Protein AF-A0A849F1X7-F1 (afdb_monomer_lite)

Foldseek 3Di:
DDDDDDDDDDPVVVVVVVVVVVVVVVPPDDPPPPCVVVPPCVDPVNLVVVLVVCLVVLVLVVSLVSLVVVCVVVPQPLVSLLSNLQSLQSQLQHNPVCLVVLVVVCVVVVQPDLQLSLLCRRHPVQSKDFLVSLVSSLVSLVVSLVSLVVNPDDDLVSLLVNLVSLSNNLLSLLVQLLCQQLVHRMFRRGLVRLCVSADQPRFRDSVPGDVVSPDVVVSQVSNLVSLVSNQSNLVSVCVVDDPPPCVNVVSVVVCCQQVVVPPSTGDPVSNRSSSSVSD

pLDDT: mean 86.09, std 16.56, range [36.12, 98.56]

Secondary structure (DSSP, 8-state):
----------HHHHHHHHHHHHHHGGGSS-SS-TTTTSS-TTSHHHHHHHHHHHHHTT-HHHHHHHHHHHHHHSTT-HHHHHHHHHHHHHHHT--TTTHHHHHHHHHTTT---HHHHHHHHHSSTT-EEEHHHHHHHHHHHHHHHHHHHTSSS--HHHHHHHHHHHHHHHHHHHHHHHHHHTT-SEEE-SHHHHHTTS-TTPPP-GGGS-TTT--HHHHHHHHHHHHHHHHHHHHHHHHHS-TT-THHHHHHHHHHHH-TT-SS---HHHHHHHHHHT-

Radius of gyration: 29.24 Å; chains: 1; bounding box: 59×80×90 Å

Sequence (279 aa):
MKFWPKIQLKPSRLMFVVLSLFIMFSWVGCGSNLFEGMADENSKEARQEQVLQLFDDGNYSEALTLLQTIVTEYPGDPLFVQYLSNAFAGLAGLDTFNLLEVIDAVDDAGEEGSIDMVGLVLGDALGRLTLAQVNAKLDFIDSAVSEMDSITVLNDDQTIQMGLLSVTHMSLTLAKLIMAERAVDTITLTDAGIGALYAPGENVDLDGIDPADVDLDAALVSISADIVNMSGAVVALKDNGSDQNDISDQFQEFQDAIDQNGNGAVTQSELEQYIESLN

Structure (mmCIF, N/CA/C/O backbone):
data_AF-A0A849F1X7-F1
#
_entry.id   AF-A0A849F1X7-F1
#
loop_
_atom_site.group_PDB
_atom_site.id
_atom_site.type_symbol
_atom_site.label_atom_id
_atom_site.label_alt_id
_atom_site.label_comp_id
_atom_site.label_asym_id
_atom_site.label_entity_id
_atom_site.label_seq_id
_atom_site.pdbx_PDB_ins_code
_atom_site.Cartn_x
_atom_site.Cartn_y
_atom_site.Cartn_z
_atom_site.occupancy
_atom_site.B_iso_or_equiv
_atom_site.auth_seq_id
_atom_site.auth_comp_id
_atom_site.auth_asym_id
_atom_site.auth_atom_id
_atom_site.pdbx_PDB_model_num
ATOM 1 N N . MET A 1 1 ? -40.933 -60.123 59.956 1.00 39.84 1 MET A N 1
ATOM 2 C CA . MET A 1 1 ? -40.235 -59.226 60.904 1.00 39.84 1 MET A CA 1
ATOM 3 C C . MET A 1 1 ? -38.850 -58.915 60.349 1.00 39.84 1 MET A C 1
ATOM 5 O O . MET A 1 1 ? -38.005 -59.797 60.357 1.00 39.84 1 MET A O 1
ATOM 9 N N . LYS A 1 2 ? -38.632 -57.718 59.787 1.00 40.97 2 LYS A N 1
ATOM 10 C CA . LYS A 1 2 ? -37.312 -57.262 59.315 1.00 40.97 2 LYS A CA 1
ATOM 11 C C . LYS A 1 2 ? -36.735 -56.304 60.359 1.00 40.97 2 LYS A C 1
ATOM 13 O O . LYS A 1 2 ? -37.288 -55.230 60.570 1.00 40.97 2 LYS A O 1
ATOM 18 N N . PHE A 1 3 ? -35.663 -56.728 61.024 1.00 45.19 3 PHE A N 1
ATOM 19 C CA . PHE A 1 3 ? -34.867 -55.898 61.926 1.00 45.19 3 PHE A CA 1
ATOM 20 C C . PHE A 1 3 ? -34.138 -54.827 61.108 1.00 45.19 3 PHE A C 1
ATOM 22 O O . PHE A 1 3 ? -33.297 -55.156 60.277 1.00 45.19 3 PHE A O 1
ATOM 29 N N . TRP A 1 4 ? -34.458 -53.555 61.337 1.00 36.12 4 TRP A N 1
ATOM 30 C CA . TRP A 1 4 ? -33.600 -52.449 60.917 1.00 36.12 4 TRP A CA 1
ATOM 31 C C . TRP A 1 4 ? -32.606 -52.156 62.047 1.00 36.12 4 TRP A C 1
ATOM 33 O O . TRP A 1 4 ? -33.040 -51.931 63.182 1.00 36.12 4 TRP A O 1
ATOM 43 N N . PRO A 1 5 ? -31.290 -52.162 61.788 1.00 50.91 5 PRO A N 1
ATOM 44 C CA . PRO A 1 5 ? -30.318 -51.787 62.799 1.00 50.91 5 PRO A CA 1
ATOM 45 C C . PRO A 1 5 ? -30.402 -50.275 63.044 1.00 50.91 5 PRO A C 1
ATOM 47 O O . PRO A 1 5 ? -30.295 -49.471 62.119 1.00 50.91 5 PRO A O 1
ATOM 50 N N . LYS A 1 6 ? -30.594 -49.877 64.307 1.00 51.53 6 LYS A N 1
ATOM 51 C CA . LYS A 1 6 ? -30.473 -48.477 64.733 1.00 51.53 6 LYS A CA 1
ATOM 52 C C . LYS A 1 6 ? -28.997 -48.085 64.697 1.00 51.53 6 LYS A C 1
ATOM 54 O O . LYS A 1 6 ? -28.252 -48.384 65.627 1.00 51.53 6 LYS A O 1
ATOM 59 N N . ILE A 1 7 ? -28.579 -47.422 63.626 1.00 56.28 7 ILE A N 1
ATOM 60 C CA . ILE A 1 7 ? -27.248 -46.821 63.533 1.00 56.28 7 ILE A CA 1
ATOM 61 C C . ILE A 1 7 ? -27.260 -45.542 64.380 1.00 56.28 7 ILE A C 1
ATOM 63 O O . ILE A 1 7 ? -27.902 -44.558 64.021 1.00 56.28 7 ILE A O 1
ATOM 67 N N . GLN A 1 8 ? -26.574 -45.553 65.525 1.00 62.03 8 GLN A N 1
ATOM 68 C CA . GLN A 1 8 ? -26.335 -44.347 66.321 1.00 62.03 8 GLN A CA 1
ATOM 69 C C . GLN A 1 8 ? -25.046 -43.667 65.851 1.00 62.03 8 GLN A C 1
ATOM 71 O O . GLN A 1 8 ? -23.940 -44.063 66.222 1.00 62.03 8 GLN A O 1
ATOM 76 N N . LEU A 1 9 ? -25.185 -42.644 65.008 1.00 51.72 9 LEU A N 1
ATOM 77 C CA . LEU A 1 9 ? -24.074 -41.783 64.602 1.00 51.72 9 LEU A CA 1
ATOM 78 C C . LEU A 1 9 ? -23.807 -40.729 65.685 1.00 51.72 9 LEU A C 1
ATOM 80 O O . LEU A 1 9 ? -24.726 -40.080 66.179 1.00 51.72 9 LEU A O 1
ATOM 84 N N . LYS A 1 10 ? -22.533 -40.548 66.051 1.00 61.03 10 LYS A N 1
ATOM 85 C CA . LYS A 1 10 ? -22.098 -39.486 66.974 1.00 61.03 10 LYS A CA 1
ATOM 86 C C . LYS A 1 10 ? -22.424 -38.100 66.375 1.00 61.03 10 LYS A C 1
ATOM 88 O O . LYS A 1 10 ? -22.238 -37.933 65.168 1.00 61.03 10 LYS A O 1
ATOM 93 N N . PRO A 1 11 ? -22.829 -37.097 67.179 1.00 61.62 11 PRO A N 1
ATOM 94 C CA . PRO A 1 11 ? -23.298 -35.794 66.684 1.00 61.62 11 PRO A CA 1
ATOM 95 C C . PRO A 1 11 ? -22.294 -35.058 65.778 1.00 61.62 11 PRO A C 1
ATOM 97 O O . PRO A 1 11 ? -22.696 -34.430 64.805 1.00 61.62 11 PRO A O 1
ATOM 100 N N . SER A 1 12 ? -20.986 -35.226 65.998 1.00 52.41 12 SER A N 1
ATOM 101 C CA . SER A 1 12 ? -19.944 -34.658 65.126 1.00 52.41 12 SER A CA 1
ATOM 102 C C . SER A 1 12 ? -19.837 -35.325 63.748 1.00 52.41 12 SER A C 1
ATOM 104 O O . SER A 1 12 ? -19.391 -34.699 62.793 1.00 52.41 12 SER A O 1
ATOM 106 N N . ARG A 1 13 ? -20.269 -36.585 63.612 1.00 49.44 13 ARG A N 1
ATOM 107 C CA . ARG A 1 13 ? -20.300 -37.317 62.334 1.00 49.44 13 ARG A CA 1
ATOM 108 C C . ARG A 1 13 ? -21.616 -37.114 61.582 1.00 49.44 13 ARG A C 1
ATOM 110 O O . ARG A 1 13 ? -21.615 -37.162 60.360 1.00 49.44 13 ARG A O 1
ATOM 117 N N . LEU A 1 14 ? -22.710 -36.827 62.292 1.00 55.00 14 LEU A N 1
ATOM 118 C CA . LEU A 1 14 ? -23.992 -36.460 61.682 1.00 55.00 14 LEU A CA 1
ATOM 119 C C . LEU A 1 14 ? -23.889 -35.120 60.933 1.00 55.00 14 LEU A C 1
ATOM 121 O O . LEU A 1 14 ? -24.387 -35.004 59.820 1.00 55.00 14 LEU A O 1
ATOM 125 N N . MET A 1 15 ? -23.170 -34.146 61.502 1.00 54.47 15 MET A N 1
ATOM 126 C CA . MET A 1 15 ? -22.951 -32.839 60.872 1.00 54.47 15 MET A CA 1
ATOM 127 C C . MET A 1 15 ? -22.122 -32.944 59.581 1.00 54.47 15 MET A C 1
ATOM 129 O O . MET A 1 15 ? -22.468 -32.318 58.586 1.00 54.47 15 MET A O 1
ATOM 133 N N . PHE A 1 16 ? -21.094 -33.801 59.554 1.00 58.06 16 PHE A N 1
ATOM 134 C CA . PHE A 1 16 ? -20.308 -34.059 58.340 1.00 58.06 16 PHE A CA 1
ATOM 135 C C . PHE A 1 16 ? -21.108 -34.785 57.253 1.00 58.06 16 PHE A C 1
ATOM 137 O O . PHE A 1 16 ? -20.944 -34.467 56.079 1.00 58.06 16 PHE A O 1
ATOM 144 N N . VAL A 1 17 ? -21.992 -35.721 57.618 1.00 61.88 17 VAL A N 1
ATOM 145 C CA . VAL A 1 17 ? -22.845 -36.444 56.655 1.00 61.88 17 VAL A CA 1
ATOM 146 C C . VAL A 1 17 ? -23.945 -35.542 56.085 1.00 61.88 17 VAL A C 1
ATOM 148 O O . VAL A 1 17 ? -24.216 -35.608 54.893 1.00 61.88 17 VAL A O 1
ATOM 151 N N . VAL A 1 18 ? -24.535 -34.649 56.887 1.00 63.66 18 VAL A N 1
ATOM 152 C CA . VAL A 1 18 ? -25.529 -33.673 56.401 1.00 63.66 18 VAL A CA 1
ATOM 153 C C . VAL A 1 18 ? -24.879 -32.608 55.510 1.00 63.66 18 VAL A C 1
ATOM 155 O O . VAL A 1 18 ? -25.448 -32.262 54.479 1.00 63.66 18 VAL A O 1
ATOM 158 N N . LEU A 1 19 ? -23.667 -32.144 55.843 1.00 57.91 19 LEU A N 1
ATOM 159 C CA . LEU A 1 19 ? -22.927 -31.178 55.022 1.00 57.91 19 LEU A CA 1
ATOM 160 C C . LEU A 1 19 ? -22.457 -31.787 53.688 1.00 57.91 19 LEU A C 1
ATOM 162 O O . LEU A 1 19 ? -22.557 -31.143 52.649 1.00 57.91 19 LEU A O 1
ATOM 166 N N . SER A 1 20 ? -22.007 -33.046 53.689 1.00 57.62 20 SER A N 1
ATOM 167 C CA . SER A 1 20 ? -21.615 -33.750 52.457 1.00 57.62 20 SER A CA 1
ATOM 168 C C . SER A 1 20 ? -22.810 -34.146 51.579 1.00 57.62 20 SER A C 1
ATOM 170 O O . SER A 1 20 ? -22.686 -34.109 50.357 1.00 57.62 20 SER A O 1
ATOM 172 N N . LEU A 1 21 ? -23.988 -34.416 52.161 1.00 55.44 21 LEU A N 1
ATOM 173 C CA . LEU A 1 21 ? -25.230 -34.576 51.390 1.00 55.44 21 LEU A CA 1
ATOM 174 C C . LEU A 1 21 ? -25.704 -33.264 50.744 1.00 55.44 21 LEU A C 1
ATOM 176 O O . LEU A 1 21 ? -26.250 -33.304 49.645 1.00 55.44 21 LEU A O 1
ATOM 180 N N . PHE A 1 22 ? -25.479 -32.115 51.390 1.00 56.84 22 PHE A N 1
ATOM 181 C CA . PHE A 1 22 ? -25.828 -30.803 50.829 1.00 56.84 22 PHE A CA 1
ATOM 182 C C . PHE A 1 22 ? -24.912 -30.406 49.663 1.00 56.84 22 PHE A C 1
ATOM 184 O O . PHE A 1 22 ? -25.387 -29.831 48.692 1.00 56.84 22 PHE A O 1
ATOM 191 N N . ILE A 1 23 ? -23.625 -30.768 49.717 1.00 58.84 23 ILE A N 1
ATOM 192 C CA . ILE A 1 23 ? -22.667 -30.505 48.628 1.00 58.84 23 ILE A CA 1
ATOM 193 C C . ILE A 1 23 ? -22.906 -31.446 47.431 1.00 58.84 23 ILE A C 1
ATOM 195 O O . ILE A 1 23 ? -22.754 -31.024 46.288 1.00 58.84 23 ILE A O 1
ATOM 199 N N . MET A 1 24 ? -23.352 -32.690 47.658 1.00 55.00 24 MET A N 1
ATOM 200 C CA . MET A 1 24 ? -23.703 -33.613 46.565 1.00 55.00 24 MET A CA 1
ATOM 201 C C . MET A 1 24 ? -25.019 -33.268 45.849 1.00 55.00 24 MET A C 1
ATOM 203 O O . MET A 1 24 ? -25.185 -33.645 44.692 1.00 55.00 24 MET A O 1
ATOM 207 N N . PHE A 1 25 ? -25.942 -32.540 46.488 1.00 51.69 25 PHE A N 1
ATOM 208 C CA . PHE A 1 25 ? -27.183 -32.091 45.839 1.00 51.69 25 PHE A CA 1
ATOM 209 C C . PHE A 1 25 ? -26.995 -30.870 44.923 1.00 51.69 25 PHE A C 1
ATOM 211 O O . PHE A 1 25 ? -27.887 -30.561 44.139 1.00 51.69 25 PHE A O 1
ATOM 218 N N . SER A 1 26 ? -25.827 -30.221 44.960 1.00 51.72 26 SER A N 1
ATOM 219 C CA . SER A 1 26 ? -25.492 -29.095 44.077 1.00 51.72 26 SER A CA 1
ATOM 220 C C . SER A 1 26 ? -25.037 -29.519 42.674 1.00 51.72 26 SER A C 1
ATOM 222 O O . SER A 1 26 ? -24.774 -28.656 41.847 1.00 51.72 26 SER A O 1
ATOM 224 N N . TRP A 1 27 ? -24.890 -30.822 42.400 1.00 51.41 27 TRP A N 1
ATOM 225 C CA . TRP A 1 27 ? -24.335 -31.335 41.133 1.00 51.41 27 TRP A CA 1
ATOM 226 C C . TRP A 1 27 ? -25.373 -32.011 40.223 1.00 51.41 27 TRP A C 1
ATOM 228 O O . TRP A 1 27 ? -25.028 -32.493 39.149 1.00 51.41 27 TRP A O 1
ATOM 238 N N . VAL A 1 28 ? -26.652 -32.040 40.616 1.00 59.09 28 VAL A N 1
ATOM 239 C CA . VAL A 1 28 ? -27.746 -32.603 39.797 1.00 59.09 28 VAL A CA 1
ATOM 240 C C . VAL A 1 28 ? -28.871 -31.576 39.626 1.00 59.09 28 VAL A C 1
ATOM 242 O O . VAL A 1 28 ? -30.048 -31.859 39.839 1.00 59.09 28 VAL A O 1
ATOM 245 N N . GLY A 1 29 ? -28.491 -30.350 39.260 1.00 45.72 29 GLY A N 1
ATOM 246 C CA . GLY A 1 29 ? -29.396 -29.281 38.841 1.00 45.72 29 GLY A CA 1
ATOM 247 C C . GLY A 1 29 ? -28.916 -28.681 37.521 1.00 45.72 29 GLY A C 1
ATOM 248 O O . GLY A 1 29 ? -27.815 -28.156 37.471 1.00 45.72 29 GLY A O 1
ATOM 249 N N . CYS A 1 30 ? -29.736 -28.826 36.475 1.00 50.88 30 CYS A N 1
ATOM 250 C CA . CYS A 1 30 ? -29.722 -28.143 35.174 1.00 50.88 30 CYS A CA 1
ATOM 251 C C . CYS A 1 30 ? -28.395 -27.529 34.690 1.00 50.88 30 CYS A C 1
ATOM 253 O O . CYS A 1 30 ? -28.058 -26.400 35.037 1.00 50.88 30 CYS A O 1
ATOM 255 N N . GLY A 1 31 ? -27.737 -28.218 33.753 1.00 44.41 31 GLY A N 1
ATOM 256 C CA . GLY A 1 31 ? -26.719 -27.660 32.855 1.00 44.41 31 GLY A CA 1
ATOM 257 C C . GLY A 1 31 ? -27.309 -26.707 31.809 1.00 44.41 31 GLY A C 1
ATOM 258 O O . GLY A 1 31 ? -27.161 -26.921 30.614 1.00 44.41 31 GLY A O 1
ATOM 259 N N . SER A 1 32 ? -28.015 -25.683 32.272 1.00 49.53 32 SER A N 1
ATOM 260 C CA . SER A 1 32 ? -28.325 -24.474 31.519 1.00 49.53 32 SER A CA 1
ATOM 261 C C . SER A 1 32 ? -27.828 -23.346 32.402 1.00 49.53 32 SER A C 1
ATOM 263 O O . SER A 1 32 ? -28.407 -23.089 33.463 1.00 49.53 32 SER A O 1
ATOM 265 N N . ASN A 1 33 ? -26.692 -22.773 32.026 1.00 48.06 33 ASN A N 1
ATOM 266 C CA . ASN A 1 33 ? -26.013 -21.742 32.786 1.00 48.06 33 ASN A CA 1
ATOM 267 C C . ASN A 1 33 ? -26.989 -20.581 33.014 1.00 48.06 33 ASN A C 1
ATOM 269 O O . ASN A 1 33 ? -27.319 -19.832 32.102 1.00 48.06 33 ASN A O 1
ATOM 273 N N . LEU A 1 34 ? -27.454 -20.408 34.252 1.00 52.09 34 LEU A N 1
ATOM 274 C CA . LEU A 1 34 ? -28.382 -19.331 34.629 1.00 52.09 34 LEU A CA 1
ATOM 275 C C . LEU A 1 34 ? -27.745 -17.927 34.501 1.00 52.09 34 LEU A C 1
ATOM 277 O O . LEU A 1 34 ? -28.413 -16.925 34.727 1.00 52.09 34 LEU A O 1
ATOM 281 N N . PHE A 1 35 ? -26.464 -17.868 34.124 1.00 51.03 35 PHE A N 1
ATOM 282 C CA . PHE A 1 35 ? -25.699 -16.660 33.818 1.00 51.03 35 PHE A CA 1
ATOM 283 C C . PHE A 1 35 ? -25.430 -16.444 32.318 1.00 51.03 35 PHE A C 1
ATOM 285 O O . PHE A 1 35 ? -24.993 -15.362 31.950 1.00 51.03 35 PHE A O 1
ATOM 292 N N . GLU A 1 36 ? -25.728 -17.408 31.445 1.00 50.50 36 GLU A N 1
ATOM 293 C CA . GLU A 1 36 ? -25.509 -17.282 29.989 1.00 50.50 36 GLU A CA 1
ATOM 294 C C . GLU A 1 36 ? -26.558 -16.365 29.334 1.00 50.50 36 GLU A C 1
ATOM 296 O O . GLU A 1 36 ? -26.292 -15.748 28.318 1.00 50.50 36 GLU A O 1
ATOM 301 N N . GLY A 1 37 ? -27.708 -16.147 29.986 1.00 48.00 37 GLY A N 1
ATOM 302 C CA . GLY A 1 37 ? -28.708 -15.151 29.572 1.00 48.00 37 GLY A CA 1
ATOM 303 C C . GLY A 1 37 ? -28.489 -13.723 30.098 1.00 48.00 37 GLY A C 1
ATOM 304 O O . GLY A 1 37 ? -29.379 -12.892 29.932 1.00 48.00 37 GLY A O 1
ATOM 305 N N . MET A 1 38 ? -27.374 -13.440 30.789 1.00 52.56 38 MET A N 1
ATOM 306 C CA . MET A 1 38 ? -27.012 -12.083 31.248 1.00 52.56 38 MET A CA 1
ATOM 307 C C . MET A 1 38 ? -25.684 -11.574 30.669 1.00 52.56 38 MET A C 1
ATOM 309 O O . MET A 1 38 ? -25.289 -10.453 30.990 1.00 52.56 38 MET A O 1
ATOM 313 N N . ALA A 1 39 ? -25.005 -12.355 29.825 1.00 57.22 39 ALA A N 1
ATOM 314 C CA . ALA A 1 39 ? -23.972 -11.807 28.958 1.00 57.22 39 ALA A CA 1
ATOM 315 C C . ALA A 1 39 ? -24.695 -11.006 27.869 1.00 57.22 39 ALA A C 1
ATOM 317 O O . ALA A 1 39 ? -25.361 -11.574 27.008 1.00 57.22 39 ALA A O 1
ATOM 318 N N . ASP A 1 40 ? -24.671 -9.680 27.978 1.00 67.50 40 ASP A N 1
ATOM 319 C CA . ASP A 1 40 ? -25.215 -8.802 26.949 1.00 67.50 40 ASP A CA 1
ATOM 320 C C . ASP A 1 40 ? -24.294 -8.857 25.724 1.00 67.50 40 ASP A C 1
ATOM 322 O O . ASP A 1 40 ? -23.357 -8.068 25.589 1.00 67.50 40 ASP A O 1
ATOM 326 N N . GLU A 1 41 ? -24.551 -9.832 24.850 1.00 69.81 41 GLU A N 1
ATOM 327 C CA . GLU A 1 41 ? -23.854 -10.027 23.571 1.00 69.81 41 GLU A CA 1
ATOM 328 C C . GLU A 1 41 ? -23.981 -8.800 22.646 1.00 69.81 41 GLU A C 1
ATOM 330 O O . GLU A 1 41 ? -23.243 -8.679 21.674 1.00 69.81 41 GLU A O 1
ATOM 335 N N . ASN A 1 42 ? -24.889 -7.858 22.945 1.00 79.06 42 ASN A N 1
ATOM 336 C CA . ASN A 1 42 ? -25.056 -6.611 22.198 1.00 79.06 42 ASN A CA 1
ATOM 337 C C . ASN A 1 42 ? -24.371 -5.403 22.844 1.00 79.06 42 ASN A C 1
ATOM 339 O O . ASN A 1 42 ? -24.509 -4.291 22.331 1.00 79.06 42 ASN A O 1
ATOM 343 N N . SER A 1 43 ? -23.649 -5.587 23.950 1.00 88.81 43 SER A N 1
ATOM 344 C CA . SER A 1 43 ? -22.840 -4.504 24.505 1.00 88.81 43 SER A CA 1
ATOM 345 C C . SER A 1 43 ? -21.749 -4.083 23.518 1.00 88.81 43 SER A C 1
ATOM 347 O O . SER A 1 43 ? -21.274 -4.878 22.700 1.00 88.81 43 SER A O 1
ATOM 349 N N . LYS A 1 44 ? -21.337 -2.814 23.606 1.00 91.56 44 LYS A N 1
ATOM 350 C CA . LYS A 1 44 ? -20.253 -2.258 22.789 1.00 91.56 44 LYS A CA 1
ATOM 351 C C . LYS A 1 44 ? -18.985 -3.106 22.926 1.00 91.56 44 LYS A C 1
ATOM 353 O O . LYS A 1 44 ? -18.335 -3.409 21.933 1.00 91.56 44 LYS A O 1
ATOM 358 N N . GLU A 1 45 ? -18.673 -3.510 24.152 1.00 92.00 45 GLU A N 1
ATOM 359 C CA . GLU A 1 45 ? -17.499 -4.302 24.502 1.00 92.00 45 GLU A CA 1
ATOM 360 C C . GLU A 1 45 ? -17.581 -5.729 23.942 1.00 92.00 45 GLU A C 1
ATOM 362 O O . GLU A 1 45 ? -16.596 -6.221 23.403 1.00 92.00 45 GLU A O 1
ATOM 367 N N . ALA A 1 46 ? -18.751 -6.380 24.003 1.00 92.25 46 ALA A N 1
ATOM 368 C CA . ALA A 1 46 ? -18.931 -7.713 23.421 1.00 92.25 46 ALA A CA 1
ATOM 369 C C . ALA A 1 46 ? -18.768 -7.698 21.895 1.00 92.25 46 ALA A C 1
ATOM 371 O O . ALA A 1 46 ? -18.133 -8.584 21.328 1.00 92.25 46 ALA A O 1
ATOM 372 N N . ARG A 1 47 ? -19.296 -6.667 21.227 1.00 94.31 47 ARG A N 1
ATOM 373 C CA . ARG A 1 47 ? -19.133 -6.503 19.777 1.00 94.31 47 ARG A CA 1
ATOM 374 C C . ARG A 1 47 ? -17.706 -6.145 19.383 1.00 94.31 47 ARG A C 1
ATOM 376 O O . ARG A 1 47 ? -17.237 -6.614 18.354 1.00 94.31 47 ARG A O 1
ATOM 383 N N . GLN A 1 48 ? -17.013 -5.348 20.195 1.00 95.31 48 GLN A N 1
ATOM 384 C CA . GLN A 1 48 ? -15.587 -5.091 20.011 1.00 95.31 48 GLN A CA 1
ATOM 385 C C . GLN A 1 48 ? -14.783 -6.393 20.084 1.00 95.31 48 GLN A C 1
ATOM 387 O O . GLN A 1 48 ? -14.006 -6.667 19.177 1.00 95.31 48 GLN A O 1
ATOM 392 N N . GLU A 1 49 ? -15.003 -7.209 21.115 1.00 95.25 49 GLU A N 1
ATOM 393 C CA . GLU A 1 49 ? -14.344 -8.513 21.252 1.00 95.25 49 GLU A CA 1
ATOM 394 C C . GLU A 1 49 ? -14.646 -9.422 20.053 1.00 95.25 49 GLU A C 1
ATOM 396 O O . GLU A 1 49 ? -13.748 -10.055 19.509 1.00 95.25 49 GLU A O 1
ATOM 401 N N . GLN A 1 50 ? -15.897 -9.436 19.584 1.00 96.25 50 GLN A N 1
ATOM 402 C CA . GLN A 1 50 ? -16.284 -10.207 18.405 1.00 96.25 50 GLN A CA 1
ATOM 403 C C . GLN A 1 50 ? -15.551 -9.744 17.138 1.00 96.25 50 GLN A C 1
ATOM 405 O O . GLN A 1 50 ? -15.139 -10.580 16.339 1.00 96.25 50 GLN A O 1
ATOM 410 N N . VAL A 1 51 ? -15.375 -8.434 16.937 1.00 96.12 51 VAL A N 1
ATOM 411 C CA . VAL A 1 51 ? -14.584 -7.904 15.814 1.00 96.12 51 VAL A CA 1
ATOM 412 C C . VAL A 1 51 ? -13.132 -8.367 15.905 1.00 96.12 51 VAL A C 1
ATOM 414 O O . VAL A 1 51 ? -12.587 -8.818 14.903 1.00 96.12 51 VAL A O 1
ATOM 417 N N . LEU A 1 52 ? -12.523 -8.291 17.090 1.00 94.50 52 LEU A N 1
ATOM 418 C CA . LEU A 1 52 ? -11.139 -8.724 17.294 1.00 94.50 52 LEU A CA 1
ATOM 419 C C . LEU A 1 52 ? -10.978 -10.224 17.036 1.00 94.50 52 LEU A C 1
ATOM 421 O O . LEU A 1 52 ? -10.070 -10.615 16.315 1.00 94.50 52 LEU A O 1
ATOM 425 N N . GLN A 1 53 ? -11.918 -11.046 17.509 1.00 95.44 53 GLN A N 1
ATOM 426 C CA . GLN A 1 53 ? -11.932 -12.474 17.199 1.00 95.44 53 GLN A CA 1
ATOM 427 C C . GLN A 1 53 ? -12.013 -12.728 15.685 1.00 95.44 53 GLN A C 1
ATOM 429 O O . GLN A 1 53 ? -11.332 -13.607 15.166 1.00 95.44 53 GLN A O 1
ATOM 434 N N . LEU A 1 54 ? -12.830 -11.958 14.959 1.00 96.31 54 LEU A N 1
ATOM 435 C CA . LEU A 1 54 ? -12.925 -12.082 13.504 1.00 96.31 54 LEU A CA 1
ATOM 436 C C . LEU A 1 54 ? -11.627 -11.667 12.799 1.00 96.31 54 LEU A C 1
ATOM 438 O O . LEU A 1 54 ? -11.313 -12.255 11.767 1.00 96.31 54 LEU A O 1
ATOM 442 N N . PHE A 1 55 ? -10.879 -10.695 13.327 1.00 94.69 55 PHE A N 1
ATOM 443 C CA . PHE A 1 55 ? -9.547 -10.359 12.814 1.00 94.69 55 PHE A CA 1
ATOM 444 C C . PHE A 1 55 ? -8.531 -11.464 13.087 1.00 94.69 55 PHE A C 1
ATOM 446 O O . PHE A 1 55 ? -7.856 -11.876 12.149 1.00 94.69 55 PHE A O 1
ATOM 453 N N . ASP A 1 56 ? -8.497 -12.008 14.304 1.00 92.56 56 ASP A N 1
ATOM 454 C CA . ASP A 1 56 ? -7.621 -13.132 14.660 1.00 92.56 56 ASP A CA 1
ATOM 455 C C . ASP A 1 56 ? -7.894 -14.373 13.786 1.00 92.56 56 ASP A C 1
ATOM 457 O O . ASP A 1 56 ? -6.977 -15.100 13.405 1.00 92.56 56 ASP A O 1
ATOM 461 N N . ASP A 1 57 ? -9.162 -14.603 13.428 1.00 94.50 57 ASP A N 1
ATOM 462 C CA . ASP A 1 57 ? -9.586 -15.692 12.541 1.00 94.50 57 ASP A CA 1
ATOM 463 C C . ASP A 1 57 ? -9.380 -15.371 11.037 1.00 94.50 57 ASP A C 1
ATOM 465 O O . ASP A 1 57 ? -9.688 -16.205 10.177 1.00 94.50 57 ASP A O 1
ATOM 469 N N . GLY A 1 58 ? -8.897 -14.169 10.686 1.00 93.81 58 GLY A N 1
ATOM 470 C CA . GLY A 1 58 ? -8.727 -13.697 9.303 1.00 93.81 58 GLY A CA 1
ATOM 471 C C . GLY A 1 58 ? -10.043 -13.498 8.536 1.00 93.81 58 GLY A C 1
ATOM 472 O O . GLY A 1 58 ? -10.066 -13.444 7.303 1.00 93.81 58 GLY A O 1
ATOM 473 N N . ASN A 1 59 ? -11.175 -13.415 9.238 1.00 97.19 59 ASN A N 1
ATOM 474 C CA . ASN A 1 59 ? -12.514 -13.316 8.664 1.00 97.19 59 ASN A CA 1
ATOM 475 C C . ASN A 1 59 ? -12.951 -11.854 8.461 1.00 97.19 59 ASN A C 1
ATOM 477 O O . ASN A 1 59 ? -13.962 -11.382 8.994 1.00 97.19 59 ASN A O 1
ATOM 481 N N . TYR A 1 60 ? -12.189 -11.129 7.641 1.00 97.50 60 TYR A N 1
ATOM 482 C CA . TYR A 1 60 ? -12.391 -9.695 7.407 1.00 97.50 60 TYR A CA 1
ATOM 483 C C . TYR A 1 60 ? -13.746 -9.354 6.772 1.00 97.50 60 TYR A C 1
ATOM 485 O O . TYR A 1 60 ? -14.288 -8.280 7.017 1.00 97.50 60 TYR A O 1
ATOM 493 N N . SER A 1 61 ? -14.343 -10.266 5.995 1.00 98.06 61 SER A N 1
ATOM 494 C CA . SER A 1 61 ? -15.663 -10.035 5.389 1.00 98.06 61 SER A CA 1
ATOM 495 C C . SER A 1 61 ? -16.783 -9.992 6.433 1.00 98.06 61 SER A C 1
ATOM 497 O O . SER A 1 61 ? -17.699 -9.168 6.327 1.00 98.06 61 SER A O 1
ATOM 499 N N . GLU A 1 62 ? -16.745 -10.882 7.425 1.00 98.00 62 GLU A N 1
ATOM 500 C CA . GLU A 1 62 ? -17.703 -10.851 8.532 1.00 98.00 62 GLU A CA 1
ATOM 501 C C . GLU A 1 62 ? -17.411 -9.674 9.466 1.00 98.00 62 GLU A C 1
ATOM 503 O O . GLU A 1 62 ? -18.352 -8.985 9.874 1.00 98.00 62 GLU A O 1
ATOM 508 N N . ALA A 1 63 ? -16.129 -9.374 9.716 1.00 97.88 63 ALA A N 1
ATOM 509 C CA . ALA A 1 63 ? -15.724 -8.206 10.496 1.00 97.88 63 ALA A CA 1
ATOM 510 C C . ALA A 1 63 ? -16.260 -6.909 9.874 1.00 97.88 63 ALA A C 1
ATOM 512 O O . ALA A 1 63 ? -16.889 -6.114 10.570 1.00 97.88 63 ALA A O 1
ATOM 513 N N . LEU A 1 64 ? -16.107 -6.734 8.556 1.00 97.94 64 LEU A N 1
ATOM 514 C CA . LEU A 1 64 ? -16.620 -5.583 7.809 1.00 97.94 64 LEU A CA 1
ATOM 515 C C . LEU A 1 64 ? -18.135 -5.419 7.993 1.00 97.94 64 LEU A C 1
ATOM 517 O O . LEU A 1 64 ? -18.617 -4.328 8.294 1.00 97.94 64 LEU A O 1
ATOM 521 N N . THR A 1 65 ? -18.889 -6.512 7.851 1.00 98.06 65 THR A N 1
ATOM 522 C CA . THR A 1 65 ? -20.356 -6.498 7.984 1.00 98.06 65 THR A CA 1
ATOM 523 C C . THR A 1 65 ? -20.785 -6.068 9.391 1.00 98.06 65 THR A C 1
ATOM 525 O O . THR A 1 65 ? -21.704 -5.257 9.560 1.00 98.06 65 THR A O 1
ATOM 528 N N . LEU A 1 66 ? -20.109 -6.593 10.416 1.00 97.44 66 LEU A N 1
ATOM 529 C CA . LEU A 1 66 ? -20.359 -6.232 11.807 1.00 97.44 66 LEU A CA 1
ATOM 530 C C . LEU A 1 66 ? -19.983 -4.765 12.078 1.00 97.44 66 LEU A C 1
ATOM 532 O O . LEU A 1 66 ? -20.781 -4.021 12.650 1.00 97.44 66 LEU A O 1
ATOM 536 N N . LEU A 1 67 ? -18.821 -4.318 11.603 1.00 97.69 67 LEU A N 1
ATOM 537 C CA . LEU A 1 67 ? -18.313 -2.960 11.803 1.00 97.69 67 LEU A CA 1
ATOM 538 C C . LEU A 1 67 ? -19.175 -1.889 11.135 1.00 97.69 67 LEU A C 1
ATOM 540 O O . LEU A 1 67 ? -19.438 -0.866 11.758 1.00 97.69 67 LEU A O 1
ATOM 544 N N . GLN A 1 68 ? -19.709 -2.131 9.936 1.00 96.56 68 GLN A N 1
ATOM 545 C CA . GLN A 1 68 ? -20.652 -1.204 9.292 1.00 96.56 68 GLN A CA 1
ATOM 546 C C . GLN A 1 68 ? -21.911 -0.970 10.144 1.00 96.56 68 GLN A C 1
ATOM 548 O O . GLN A 1 68 ? -22.446 0.143 10.205 1.00 96.56 68 GLN A O 1
ATOM 553 N N . THR A 1 69 ? -22.363 -2.008 10.855 1.00 96.19 69 THR A N 1
ATOM 554 C CA . THR A 1 69 ? -23.471 -1.888 11.811 1.00 96.19 69 THR A CA 1
ATOM 555 C C . THR A 1 69 ? -23.041 -1.073 13.033 1.00 96.19 69 THR A C 1
ATOM 557 O O . THR A 1 69 ? -23.734 -0.133 13.420 1.00 96.19 69 THR A O 1
ATOM 560 N N . ILE A 1 70 ? -21.872 -1.378 13.604 1.00 95.88 70 ILE A N 1
ATOM 561 C CA . ILE A 1 70 ? -21.335 -0.696 14.790 1.00 95.88 70 ILE A CA 1
ATOM 562 C C . ILE A 1 70 ? -21.091 0.796 14.524 1.00 95.88 70 ILE A C 1
ATOM 564 O O . ILE A 1 70 ? -21.525 1.623 15.319 1.00 95.88 70 ILE A O 1
ATOM 568 N N . VAL A 1 71 ? -20.457 1.171 13.410 1.00 95.31 71 VAL A N 1
ATOM 569 C CA . VAL A 1 71 ? -20.170 2.580 13.072 1.00 95.31 71 VAL A CA 1
ATOM 570 C C . VAL A 1 71 ? -21.461 3.381 12.870 1.00 95.31 71 VAL A C 1
ATOM 572 O O . VAL A 1 71 ? -21.520 4.561 13.209 1.00 95.31 71 VAL A O 1
ATOM 575 N N . THR A 1 72 ? -22.536 2.738 12.403 1.00 94.69 72 THR A N 1
ATOM 576 C CA . THR A 1 72 ? -23.863 3.370 12.323 1.00 94.69 72 THR A CA 1
ATOM 577 C C . THR A 1 72 ? -24.463 3.626 13.712 1.00 94.69 72 THR A C 1
ATOM 579 O O . THR A 1 72 ? -25.115 4.648 13.931 1.00 94.69 72 THR A O 1
ATOM 582 N N . GLU A 1 73 ? -24.264 2.706 14.658 1.00 94.56 73 GLU A N 1
ATOM 583 C CA . GLU A 1 73 ? -24.757 2.826 16.037 1.00 94.56 73 GLU A CA 1
ATOM 584 C C . GLU A 1 73 ? -23.917 3.790 16.894 1.00 94.56 73 GLU A C 1
ATOM 586 O O . GLU A 1 73 ? -24.459 4.476 17.765 1.00 94.56 73 GLU A O 1
ATOM 591 N N . TYR A 1 74 ? -22.613 3.877 16.621 1.00 93.81 74 TYR A N 1
ATOM 592 C CA . TYR A 1 74 ? -21.635 4.704 17.331 1.00 93.81 74 TYR A CA 1
ATOM 593 C C . TYR A 1 74 ? -20.886 5.636 16.360 1.00 93.81 74 TYR A C 1
ATOM 595 O O . TYR A 1 74 ? -19.670 5.511 16.189 1.00 93.81 74 TYR A O 1
ATOM 603 N N . PRO A 1 75 ? -21.588 6.583 15.709 1.00 92.94 75 PRO A N 1
ATOM 604 C CA . PRO A 1 75 ? -20.981 7.433 14.694 1.00 92.94 75 PRO A CA 1
ATOM 605 C C . PRO A 1 75 ? -19.883 8.317 15.291 1.00 92.94 75 PRO A C 1
ATOM 607 O O . PRO A 1 75 ? -20.092 8.994 16.301 1.00 92.94 75 PRO A O 1
ATOM 610 N N . GLY A 1 76 ? -18.725 8.337 14.628 1.00 87.75 76 GLY A N 1
ATOM 611 C CA . GLY A 1 76 ? -17.573 9.151 15.018 1.00 87.75 76 GLY A CA 1
ATOM 612 C C . GLY A 1 76 ? -16.717 8.563 16.141 1.00 87.75 76 GLY A C 1
ATOM 613 O O . GLY A 1 76 ? -15.870 9.280 16.669 1.00 87.75 76 GLY A O 1
ATOM 614 N N . ASP A 1 77 ? -16.921 7.299 16.528 1.00 95.75 77 ASP A N 1
ATOM 615 C CA . ASP A 1 77 ? -15.974 6.602 17.399 1.00 95.75 77 ASP A CA 1
ATOM 616 C C . ASP A 1 77 ? -14.709 6.223 16.601 1.00 95.75 77 ASP A C 1
ATOM 618 O O . ASP A 1 77 ? -14.779 5.335 15.744 1.00 95.75 77 ASP A O 1
ATOM 622 N N . PRO A 1 78 ? -13.554 6.866 16.859 1.00 95.88 78 PRO A N 1
ATOM 623 C CA . PRO A 1 78 ? -12.356 6.677 16.047 1.00 95.88 78 PRO A CA 1
ATOM 624 C C . PRO A 1 78 ? -11.807 5.249 16.126 1.00 95.88 78 PRO A C 1
ATOM 626 O O . PRO A 1 78 ? -11.165 4.801 15.183 1.00 95.88 78 PRO A O 1
ATOM 629 N N . LEU A 1 79 ? -12.081 4.511 17.209 1.00 95.00 79 LEU A N 1
ATOM 630 C CA . LEU A 1 79 ? -11.633 3.126 17.340 1.00 95.00 79 LEU A CA 1
ATOM 631 C C . LEU A 1 79 ? -12.367 2.208 16.355 1.00 95.00 79 LEU A C 1
ATOM 633 O O . LEU A 1 79 ? -11.753 1.373 15.700 1.00 95.00 79 LEU A O 1
ATOM 637 N N . PHE A 1 80 ? -13.685 2.369 16.223 1.00 96.56 80 PHE A N 1
ATOM 638 C CA . PHE A 1 80 ? -14.462 1.549 15.293 1.00 96.56 80 PHE A CA 1
ATOM 639 C C . PHE A 1 80 ? -14.232 1.932 13.836 1.00 96.56 80 PHE A C 1
ATOM 641 O O . PHE A 1 80 ? -14.267 1.054 12.980 1.00 96.56 80 PHE A O 1
ATOM 648 N N . VAL A 1 81 ? -13.946 3.205 13.560 1.00 96.81 81 VAL A N 1
ATOM 649 C CA . VAL A 1 81 ? -13.501 3.646 12.232 1.00 96.81 81 VAL A CA 1
ATOM 650 C C . VAL A 1 81 ? -12.141 3.031 11.886 1.00 96.81 81 VAL A C 1
ATOM 652 O O . VAL A 1 81 ? -11.974 2.483 10.801 1.00 96.81 81 VAL A O 1
ATOM 655 N N . GLN A 1 82 ? -11.198 3.012 12.833 1.00 95.75 82 GLN A N 1
ATOM 656 C CA . GLN A 1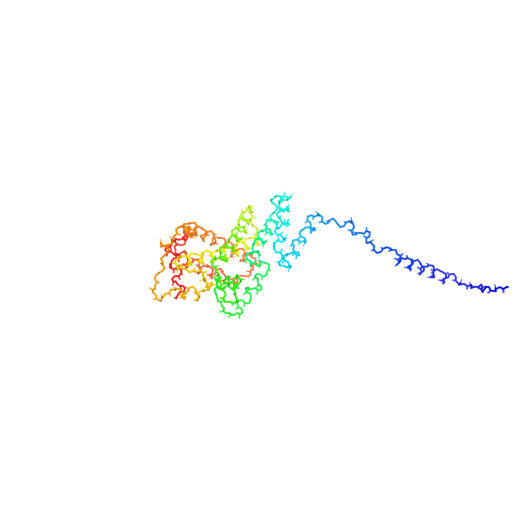 82 ? -9.905 2.350 12.651 1.00 95.75 82 GLN A CA 1
ATOM 657 C C . GLN A 1 82 ? -10.060 0.845 12.380 1.00 95.75 82 GLN A C 1
ATOM 659 O O . GLN A 1 82 ? -9.418 0.308 11.479 1.00 95.75 82 GLN A O 1
ATOM 664 N N . TYR A 1 83 ? -10.936 0.152 13.116 1.00 96.75 83 TYR A N 1
ATOM 665 C CA . TYR A 1 83 ? -11.235 -1.254 12.836 1.00 96.75 83 TYR A CA 1
ATOM 666 C C . TYR A 1 83 ? -11.912 -1.443 11.477 1.00 96.75 83 TYR A C 1
ATOM 668 O O . TYR A 1 83 ? -11.586 -2.390 10.770 1.00 96.75 83 TYR A O 1
ATOM 676 N N . LEU A 1 84 ? -12.818 -0.550 11.074 1.00 97.38 84 LEU A N 1
ATOM 677 C CA . LEU A 1 84 ? -13.436 -0.601 9.748 1.00 97.38 84 LEU A CA 1
ATOM 678 C C . LEU A 1 84 ? -12.384 -0.475 8.637 1.00 97.38 84 LEU A C 1
ATOM 680 O O . LEU A 1 84 ? -12.392 -1.276 7.703 1.00 97.38 84 LEU A O 1
ATOM 684 N N . SER A 1 85 ? -11.434 0.450 8.791 1.00 96.75 85 SER A N 1
ATOM 685 C CA . SER A 1 85 ? -10.272 0.568 7.907 1.00 96.75 85 SER A CA 1
ATOM 686 C C . SER A 1 85 ? -9.448 -0.727 7.864 1.00 96.75 85 SER A C 1
ATOM 688 O O . SER A 1 85 ? -9.170 -1.243 6.782 1.00 96.75 85 SER A O 1
ATOM 690 N N . ASN A 1 86 ? -9.145 -1.325 9.022 1.00 95.69 86 ASN A N 1
ATOM 691 C CA . ASN A 1 86 ? -8.422 -2.602 9.094 1.00 95.69 86 ASN A CA 1
ATOM 692 C C . ASN A 1 86 ? -9.171 -3.752 8.410 1.00 95.69 86 ASN A C 1
ATOM 694 O O . ASN A 1 86 ? -8.548 -4.593 7.769 1.00 95.69 86 ASN A O 1
ATOM 698 N N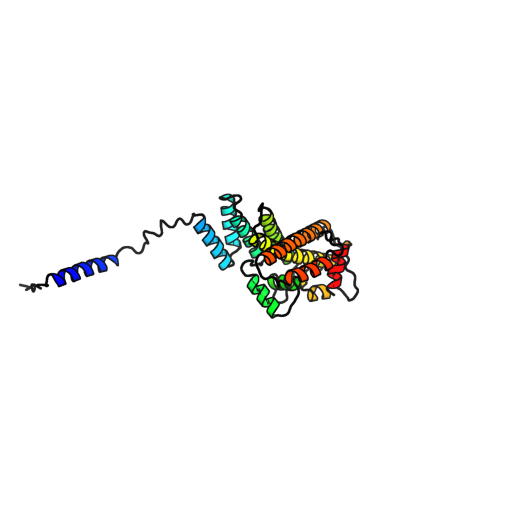 . ALA A 1 87 ? -10.503 -3.788 8.491 1.00 97.31 87 ALA A N 1
ATOM 699 C CA . ALA A 1 87 ? -11.294 -4.796 7.792 1.00 97.31 87 ALA A CA 1
ATOM 700 C C . ALA A 1 87 ? -11.172 -4.653 6.266 1.00 97.31 87 ALA A C 1
ATOM 702 O O . ALA A 1 87 ? -11.029 -5.656 5.566 1.00 97.31 87 ALA A O 1
ATOM 703 N N . PHE A 1 88 ? -11.185 -3.423 5.745 1.00 98.12 88 PHE A N 1
ATOM 704 C CA . PHE A 1 88 ? -10.928 -3.173 4.326 1.00 98.12 88 PHE A CA 1
ATOM 705 C C . PHE A 1 88 ? -9.500 -3.561 3.923 1.00 98.12 88 PHE A C 1
ATOM 707 O O . PHE A 1 88 ? -9.325 -4.283 2.943 1.00 98.12 88 PHE A O 1
ATOM 714 N N . ALA A 1 89 ? -8.492 -3.179 4.709 1.00 96.94 89 ALA A N 1
ATOM 715 C CA . ALA A 1 89 ? -7.102 -3.574 4.479 1.00 96.94 89 ALA A CA 1
ATOM 716 C C . ALA A 1 89 ? -6.930 -5.105 4.442 1.00 96.94 89 ALA A C 1
ATOM 718 O O . ALA A 1 89 ? -6.338 -5.649 3.507 1.00 96.94 89 ALA A O 1
ATOM 719 N N . GLY A 1 90 ? -7.552 -5.817 5.384 1.00 96.00 90 GLY A N 1
ATOM 720 C CA . GLY A 1 90 ? -7.542 -7.277 5.430 1.00 96.00 90 GLY A CA 1
ATOM 721 C C . GLY A 1 90 ? -8.200 -7.928 4.209 1.00 96.00 90 GLY A C 1
ATOM 722 O O . GLY A 1 90 ? -7.708 -8.938 3.706 1.00 96.00 90 GLY A O 1
ATOM 723 N N . LEU A 1 91 ? -9.253 -7.323 3.643 1.00 97.19 91 LEU A N 1
ATOM 724 C CA . LEU A 1 91 ? -9.842 -7.770 2.369 1.00 97.19 91 LEU A CA 1
ATOM 725 C C . LEU A 1 91 ? -8.903 -7.564 1.170 1.00 97.19 91 LEU A C 1
ATOM 727 O O . LEU A 1 91 ? -8.953 -8.349 0.220 1.00 97.19 91 LEU A O 1
ATOM 731 N N . ALA A 1 92 ? -8.013 -6.570 1.225 1.00 96.62 92 ALA A N 1
ATOM 732 C CA . ALA A 1 92 ? -6.921 -6.428 0.264 1.00 96.62 92 ALA A CA 1
ATOM 733 C C . ALA A 1 92 ? -5.813 -7.481 0.470 1.00 96.62 92 ALA A C 1
ATOM 735 O O . ALA A 1 92 ? -4.978 -7.667 -0.416 1.00 96.62 92 ALA A O 1
ATOM 736 N N . GLY A 1 93 ? -5.820 -8.213 1.587 1.00 93.50 93 GLY A N 1
ATOM 737 C CA . GLY A 1 93 ? -4.769 -9.148 1.992 1.00 93.50 93 GLY A CA 1
ATOM 738 C C . GLY A 1 93 ? -3.672 -8.510 2.845 1.00 93.50 93 GLY A C 1
ATOM 739 O O . GLY A 1 93 ? -2.641 -9.140 3.046 1.00 93.50 93 GLY A O 1
ATOM 740 N N . LEU A 1 94 ? -3.879 -7.280 3.326 1.00 92.06 94 LEU A N 1
ATOM 741 C CA . LEU A 1 94 ? -2.990 -6.619 4.274 1.00 92.06 94 LEU A CA 1
ATOM 742 C C . LEU A 1 94 ? -3.516 -6.839 5.694 1.00 92.06 94 LEU A C 1
ATOM 744 O O . LEU A 1 94 ? -4.462 -6.179 6.123 1.00 92.06 94 LEU A O 1
ATOM 748 N N . ASP A 1 95 ? -2.887 -7.748 6.432 1.00 86.44 95 ASP A N 1
ATOM 749 C CA . ASP A 1 95 ? -3.148 -7.889 7.861 1.00 86.44 95 ASP A CA 1
ATOM 750 C C . ASP A 1 95 ? -2.296 -6.888 8.648 1.00 86.44 95 ASP A C 1
ATOM 752 O O . ASP A 1 95 ? -1.125 -7.131 8.936 1.00 86.44 95 ASP A O 1
ATOM 756 N N . THR A 1 96 ? -2.880 -5.741 8.988 1.00 74.00 96 THR A N 1
ATOM 757 C CA . THR A 1 96 ? -2.193 -4.682 9.741 1.00 74.00 96 THR A CA 1
ATOM 758 C C . THR A 1 96 ? -1.816 -5.105 11.162 1.00 74.00 96 THR A C 1
ATOM 760 O O . THR A 1 96 ? -0.896 -4.519 11.731 1.00 74.00 96 THR A O 1
ATOM 763 N N . PHE A 1 97 ? -2.460 -6.135 11.726 1.00 70.88 97 PHE A N 1
ATOM 764 C CA . PHE A 1 97 ? -2.097 -6.679 13.037 1.00 70.88 97 PHE A CA 1
ATOM 765 C C . PHE A 1 97 ? -0.887 -7.602 12.959 1.00 70.88 97 PHE A C 1
ATOM 767 O O . PHE A 1 97 ? -0.120 -7.668 13.920 1.00 70.88 97 PHE A O 1
ATOM 774 N N . ASN A 1 98 ? -0.696 -8.264 11.814 1.00 68.75 98 ASN A N 1
ATOM 775 C CA . ASN A 1 98 ? 0.406 -9.195 11.605 1.00 68.75 98 ASN A CA 1
ATOM 776 C C . ASN A 1 98 ? 1.526 -8.674 10.697 1.00 68.75 98 ASN A C 1
ATOM 778 O O . ASN A 1 98 ? 2.452 -9.401 10.340 1.00 68.75 98 ASN A O 1
ATOM 782 N N . LEU A 1 99 ? 1.470 -7.396 10.327 1.00 65.75 99 LEU A N 1
ATOM 783 C CA . LEU A 1 99 ? 2.432 -6.802 9.409 1.00 65.75 99 LEU A CA 1
ATOM 784 C C . LEU A 1 99 ? 3.864 -6.830 9.956 1.00 65.75 99 LEU A C 1
ATOM 786 O O . LEU A 1 99 ? 4.799 -6.979 9.180 1.00 65.75 99 LEU A O 1
ATOM 790 N N . LEU A 1 100 ? 4.034 -6.762 11.281 1.00 65.06 100 LEU A N 1
ATOM 791 C CA . LEU A 1 100 ? 5.345 -6.885 11.925 1.00 65.06 100 LEU A CA 1
ATOM 792 C C . LEU A 1 100 ? 5.978 -8.265 11.699 1.00 65.06 100 LEU A C 1
ATOM 794 O O . LEU A 1 100 ? 7.171 -8.331 11.438 1.00 65.06 100 LEU A O 1
ATOM 798 N N . GLU A 1 101 ? 5.197 -9.352 11.713 1.00 66.44 101 GLU A N 1
ATOM 799 C CA . GLU A 1 101 ? 5.734 -10.687 11.402 1.00 66.44 101 GLU A CA 1
ATOM 800 C C . GLU A 1 101 ? 6.174 -10.791 9.937 1.00 66.44 101 GLU A C 1
ATOM 802 O O . GLU A 1 101 ? 7.134 -11.497 9.625 1.00 66.44 101 GLU A O 1
ATOM 807 N N . VAL A 1 102 ? 5.485 -10.092 9.029 1.00 58.66 102 VAL A N 1
ATOM 808 C CA . VAL A 1 102 ? 5.868 -10.079 7.614 1.00 58.66 102 VAL A CA 1
ATOM 809 C C . VAL A 1 102 ? 7.096 -9.203 7.375 1.00 58.66 102 VAL A C 1
ATOM 811 O O . VAL A 1 102 ? 7.974 -9.611 6.619 1.00 58.66 102 VAL A O 1
ATOM 814 N N . ILE A 1 103 ? 7.195 -8.055 8.050 1.00 65.25 103 ILE A N 1
ATOM 815 C CA . ILE A 1 103 ? 8.385 -7.194 8.027 1.00 65.25 103 ILE A CA 1
ATOM 816 C C . ILE A 1 103 ? 9.605 -7.974 8.532 1.00 65.25 103 ILE A C 1
ATOM 818 O O . ILE A 1 103 ? 10.606 -8.033 7.825 1.00 65.25 103 ILE A O 1
ATOM 822 N N . ASP A 1 104 ? 9.497 -8.647 9.683 1.00 67.25 104 ASP A N 1
ATOM 823 C CA . ASP A 1 104 ? 10.587 -9.454 10.250 1.00 67.25 104 ASP A CA 1
ATOM 824 C C . ASP A 1 104 ? 11.037 -10.564 9.279 1.00 67.25 104 ASP A C 1
ATOM 826 O O . ASP A 1 104 ? 12.228 -10.828 9.124 1.00 67.25 104 ASP A O 1
ATOM 830 N N . ALA A 1 105 ? 10.094 -11.207 8.580 1.00 60.19 105 ALA A N 1
ATOM 831 C CA . ALA A 1 105 ? 10.402 -12.266 7.620 1.00 60.19 105 ALA A CA 1
ATOM 832 C C . ALA A 1 105 ? 11.090 -11.760 6.337 1.00 60.19 105 ALA A C 1
ATOM 834 O O . ALA A 1 105 ? 11.860 -12.508 5.729 1.00 60.19 105 ALA A O 1
ATOM 835 N N . VAL A 1 106 ? 10.794 -10.528 5.909 1.00 59.66 106 VAL A N 1
ATOM 836 C CA . VAL A 1 106 ? 11.422 -9.885 4.743 1.00 59.66 106 VAL A CA 1
ATOM 837 C C . VAL A 1 106 ? 12.808 -9.341 5.104 1.00 59.66 106 VAL A C 1
ATOM 839 O O . VAL A 1 106 ? 13.751 -9.558 4.344 1.00 59.66 106 VAL A O 1
ATOM 842 N N . ASP A 1 107 ? 12.963 -8.751 6.293 1.00 65.94 107 ASP A N 1
ATOM 843 C CA . ASP A 1 107 ? 14.259 -8.296 6.818 1.00 65.94 107 ASP A CA 1
ATOM 844 C C . ASP A 1 107 ? 15.243 -9.471 6.971 1.00 65.94 107 ASP A C 1
ATOM 846 O O . ASP A 1 107 ? 16.368 -9.438 6.467 1.00 65.94 107 ASP A O 1
ATOM 850 N N . ASP A 1 108 ? 14.783 -10.596 7.534 1.00 65.69 108 ASP A N 1
ATOM 851 C CA . ASP A 1 108 ? 15.573 -11.831 7.639 1.00 65.69 108 ASP A CA 1
ATOM 852 C C . ASP A 1 108 ? 15.985 -12.414 6.268 1.00 65.69 108 ASP A C 1
ATOM 854 O O . ASP A 1 108 ? 16.967 -13.166 6.175 1.00 65.69 108 ASP A O 1
ATOM 858 N N . ALA A 1 109 ? 15.247 -12.099 5.197 1.00 59.72 109 ALA A N 1
ATOM 859 C CA . ALA A 1 109 ? 15.559 -12.530 3.836 1.00 59.72 109 ALA A CA 1
ATOM 860 C C . ALA A 1 109 ? 16.628 -11.654 3.156 1.00 59.72 109 ALA A C 1
ATOM 862 O O . ALA A 1 109 ? 17.207 -12.090 2.157 1.00 59.72 109 ALA A O 1
ATOM 863 N N . GLY A 1 110 ? 16.941 -10.479 3.716 1.00 62.16 110 GLY A N 1
ATOM 864 C CA . GLY A 1 110 ? 17.885 -9.519 3.140 1.00 62.16 110 GLY A CA 1
ATOM 865 C C . GLY A 1 110 ? 17.373 -8.852 1.860 1.00 62.16 110 GLY A C 1
ATOM 866 O O . GLY A 1 110 ? 18.184 -8.475 1.016 1.00 62.16 110 GLY A O 1
ATOM 867 N N . GLU A 1 111 ? 16.052 -8.764 1.695 1.00 57.03 111 GLU A N 1
ATOM 868 C CA . GLU A 1 111 ? 15.398 -8.073 0.579 1.00 57.03 111 GLU A CA 1
ATOM 869 C C . GLU A 1 111 ? 15.012 -6.663 1.065 1.00 57.03 111 GLU A C 1
ATOM 871 O O . GLU A 1 111 ? 14.123 -6.501 1.897 1.00 57.03 111 GLU A O 1
ATOM 876 N N . GLU A 1 112 ? 15.746 -5.642 0.613 1.00 62.09 112 GLU A N 1
ATOM 877 C CA . GLU A 1 112 ? 15.819 -4.323 1.275 1.00 62.09 112 GLU A CA 1
ATOM 878 C C . GLU A 1 112 ? 14.767 -3.293 0.779 1.00 62.09 112 GLU A C 1
ATOM 880 O O . GLU A 1 112 ? 14.752 -2.154 1.245 1.00 62.09 112 GLU A O 1
ATOM 885 N N . GLY A 1 113 ? 13.872 -3.659 -0.150 1.00 68.50 113 GLY A N 1
ATOM 886 C CA . GLY A 1 113 ? 12.915 -2.737 -0.787 1.00 68.50 113 GLY A CA 1
ATOM 887 C C . GLY A 1 113 ? 11.496 -2.749 -0.193 1.00 68.50 113 GLY A C 1
ATOM 888 O O . GLY A 1 113 ? 10.892 -3.804 0.010 1.00 68.50 113 GLY A O 1
ATOM 889 N N . SER A 1 114 ? 10.895 -1.569 0.016 1.00 74.25 114 SER A N 1
ATOM 890 C CA . SER A 1 114 ? 9.499 -1.443 0.484 1.00 74.25 114 SER A CA 1
ATOM 891 C C . SER A 1 114 ? 8.472 -1.958 -0.535 1.00 74.25 114 SER A C 1
ATOM 893 O O . SER A 1 114 ? 7.448 -2.522 -0.142 1.00 74.25 114 SER A O 1
ATOM 895 N N . ILE A 1 115 ? 8.758 -1.823 -1.835 1.00 83.81 115 ILE A N 1
ATOM 896 C CA . ILE A 1 115 ? 7.928 -2.359 -2.923 1.00 83.81 115 ILE A CA 1
ATOM 897 C C . ILE A 1 115 ? 7.929 -3.890 -2.891 1.00 83.81 115 ILE A C 1
ATOM 899 O O . ILE A 1 115 ? 6.860 -4.497 -2.977 1.00 83.81 115 ILE A O 1
ATOM 903 N N . ASP A 1 116 ? 9.096 -4.509 -2.696 1.00 87.94 116 ASP A N 1
ATOM 904 C CA . ASP A 1 116 ? 9.258 -5.965 -2.630 1.00 87.94 116 ASP A CA 1
ATOM 905 C C . ASP A 1 116 ? 8.418 -6.564 -1.509 1.00 87.94 116 ASP A C 1
ATOM 907 O O . ASP A 1 116 ? 7.682 -7.532 -1.720 1.00 87.94 116 ASP A O 1
ATOM 911 N N . MET A 1 117 ? 8.460 -5.939 -0.331 1.00 85.31 117 MET A N 1
ATOM 912 C CA . MET A 1 117 ? 7.634 -6.335 0.801 1.00 85.31 117 MET A CA 1
ATOM 913 C C . MET A 1 117 ? 6.143 -6.293 0.447 1.00 85.31 117 MET A C 1
ATOM 915 O O . MET A 1 117 ? 5.435 -7.275 0.674 1.00 85.31 117 MET A O 1
ATOM 919 N N . VAL A 1 118 ? 5.651 -5.198 -0.144 1.00 89.94 118 VAL A N 1
ATOM 920 C CA . VAL A 1 118 ? 4.235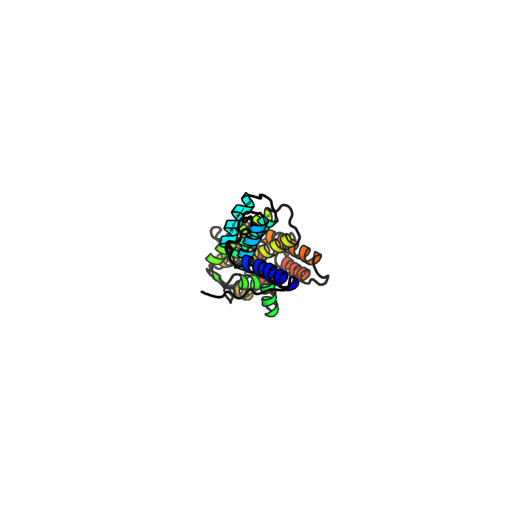 -5.094 -0.536 1.00 89.94 118 VAL A CA 1
ATOM 921 C C . VAL A 1 118 ? 3.874 -6.149 -1.580 1.00 89.94 118 VAL A C 1
ATOM 923 O O . VAL A 1 118 ? 2.819 -6.783 -1.476 1.00 89.94 118 VAL A O 1
ATOM 926 N N . GLY A 1 119 ? 4.743 -6.383 -2.564 1.00 90.88 119 GLY A N 1
ATOM 927 C CA . GLY A 1 119 ? 4.555 -7.430 -3.556 1.00 90.88 119 GLY A CA 1
ATOM 928 C C . GLY A 1 119 ? 4.430 -8.807 -2.926 1.00 90.88 119 GLY A C 1
ATOM 929 O O . GLY A 1 119 ? 3.477 -9.521 -3.228 1.00 90.88 119 GLY A O 1
ATOM 930 N N . LEU A 1 120 ? 5.340 -9.171 -2.025 1.00 89.50 120 LEU A N 1
ATOM 931 C CA . LEU A 1 120 ? 5.342 -10.466 -1.342 1.00 89.50 120 LEU A CA 1
ATOM 932 C C . LEU A 1 120 ? 4.153 -10.641 -0.387 1.00 89.50 120 LEU A C 1
ATOM 934 O O . LEU A 1 120 ? 3.615 -11.744 -0.292 1.00 89.50 120 LEU A O 1
ATOM 938 N N . VAL A 1 121 ? 3.712 -9.570 0.281 1.00 90.06 121 VAL A N 1
ATOM 939 C CA . VAL A 1 121 ? 2.518 -9.575 1.146 1.00 90.06 121 VAL A CA 1
ATOM 940 C C . VAL A 1 121 ? 1.251 -9.786 0.316 1.00 90.06 121 VAL A C 1
ATOM 942 O O . VAL A 1 121 ? 0.394 -10.599 0.661 1.00 90.06 121 VAL A O 1
ATOM 945 N N . LEU A 1 122 ? 1.098 -9.035 -0.777 1.00 92.81 122 LEU A N 1
ATOM 946 C CA . LEU A 1 122 ? -0.169 -8.958 -1.503 1.00 92.81 122 LEU A CA 1
ATOM 947 C C . LEU A 1 122 ? -0.279 -9.916 -2.689 1.00 92.81 122 LEU A C 1
ATOM 949 O O . LEU A 1 122 ? -1.402 -10.213 -3.116 1.00 92.81 122 LEU A O 1
ATOM 953 N N . GLY A 1 123 ? 0.848 -10.324 -3.260 1.00 93.00 123 GLY A N 1
ATOM 954 C CA . GLY A 1 123 ? 0.955 -11.161 -4.446 1.00 93.00 123 GLY A CA 1
ATOM 955 C C . GLY A 1 123 ? 1.010 -12.654 -4.136 1.00 93.00 123 GLY A C 1
ATOM 956 O O . GLY A 1 123 ? 0.569 -13.131 -3.093 1.00 93.00 123 GLY A O 1
ATOM 957 N N . ASP A 1 124 ? 1.507 -13.426 -5.101 1.00 93.56 124 ASP A N 1
ATOM 958 C CA . ASP A 1 124 ? 1.883 -14.818 -4.854 1.00 93.56 124 ASP A CA 1
ATOM 959 C C . ASP A 1 124 ? 3.269 -14.928 -4.189 1.00 93.56 124 ASP A C 1
ATOM 961 O O . ASP A 1 124 ? 3.892 -13.932 -3.842 1.00 93.56 124 ASP A O 1
ATOM 965 N N . ALA A 1 125 ? 3.794 -16.149 -4.043 1.00 89.75 125 ALA A N 1
ATOM 966 C CA . ALA A 1 125 ? 5.104 -16.390 -3.424 1.00 89.75 125 ALA A CA 1
ATOM 967 C C . ALA A 1 125 ? 6.300 -15.721 -4.138 1.00 89.75 125 ALA A C 1
ATOM 969 O O . ALA A 1 125 ? 7.419 -15.805 -3.643 1.00 89.75 125 ALA A O 1
ATOM 970 N N . LEU A 1 126 ? 6.092 -15.136 -5.321 1.00 89.75 126 LEU A N 1
ATOM 971 C CA . LEU A 1 126 ? 7.087 -14.366 -6.065 1.00 89.75 126 LEU A CA 1
ATOM 972 C C . LEU A 1 126 ? 6.694 -12.887 -6.180 1.00 89.75 126 LEU A C 1
ATOM 974 O O . LEU A 1 126 ? 7.274 -12.182 -6.993 1.00 89.75 126 LEU A O 1
ATOM 978 N N . GLY A 1 127 ? 5.670 -12.434 -5.457 1.00 93.12 127 GLY A N 1
ATOM 979 C CA . GLY A 1 127 ? 5.147 -11.075 -5.543 1.00 93.12 127 GLY A CA 1
ATOM 980 C C . GLY A 1 127 ? 4.363 -10.776 -6.822 1.00 93.12 127 GLY A C 1
ATOM 981 O O . GLY A 1 127 ? 4.229 -9.618 -7.218 1.00 93.12 127 GLY A O 1
ATOM 982 N N . ARG A 1 128 ? 3.854 -11.803 -7.520 1.00 97.38 128 ARG A N 1
ATOM 983 C CA . ARG A 1 128 ? 3.123 -11.600 -8.780 1.00 97.38 128 ARG A CA 1
ATOM 984 C C . ARG A 1 128 ? 1.661 -11.257 -8.549 1.00 97.38 128 ARG A C 1
ATOM 986 O O . ARG A 1 128 ? 0.960 -11.939 -7.800 1.00 97.38 128 ARG A O 1
ATOM 993 N N . LEU A 1 129 ? 1.191 -10.257 -9.285 1.00 98.31 129 LEU A N 1
ATOM 994 C CA . LEU A 1 129 ? -0.175 -9.747 -9.270 1.00 98.31 129 LEU A CA 1
ATOM 995 C C . LEU A 1 129 ? -0.701 -9.604 -10.703 1.00 98.31 129 LEU A C 1
ATOM 997 O O . LEU A 1 129 ? 0.016 -9.192 -11.613 1.00 98.31 129 LEU A O 1
ATOM 1001 N N . THR A 1 130 ? -1.971 -9.945 -10.912 1.00 98.56 130 THR A N 1
ATOM 1002 C CA . THR A 1 130 ? -2.707 -9.618 -12.147 1.00 98.56 130 THR A CA 1
ATOM 1003 C C . THR A 1 130 ? -3.326 -8.224 -12.053 1.00 98.56 130 THR A C 1
ATOM 1005 O O . THR A 1 130 ? -3.614 -7.755 -10.953 1.00 98.56 130 THR A O 1
ATOM 1008 N N . LEU A 1 131 ? -3.645 -7.597 -13.188 1.00 98.19 131 LEU A N 1
ATOM 1009 C CA . LEU A 1 131 ? -4.290 -6.277 -13.223 1.00 98.19 131 LEU A CA 1
ATOM 1010 C C . LEU A 1 131 ? -5.618 -6.274 -12.453 1.00 98.19 131 LEU A C 1
ATOM 1012 O O . LEU A 1 131 ? -5.930 -5.343 -11.716 1.00 98.19 131 LEU A O 1
ATOM 1016 N N . ALA A 1 132 ? -6.389 -7.356 -12.580 1.00 98.50 132 ALA A N 1
ATOM 1017 C CA . ALA A 1 132 ? -7.636 -7.531 -11.845 1.00 98.50 132 ALA A CA 1
ATOM 1018 C C . ALA A 1 132 ? -7.413 -7.586 -10.324 1.00 98.50 132 ALA A C 1
ATOM 1020 O O . ALA A 1 132 ? -8.216 -7.038 -9.575 1.00 98.50 132 ALA A O 1
ATOM 1021 N N . GLN A 1 133 ? -6.330 -8.225 -9.866 1.00 98.31 133 GLN A N 1
ATOM 1022 C CA . GLN A 1 133 ? -5.969 -8.244 -8.447 1.00 98.31 133 GLN A CA 1
ATOM 1023 C C . GLN A 1 133 ? -5.477 -6.879 -7.970 1.00 98.31 133 GLN A C 1
ATOM 1025 O O . GLN A 1 133 ? -5.882 -6.471 -6.889 1.00 98.31 133 GLN A O 1
ATOM 1030 N N . VAL A 1 134 ? -4.653 -6.175 -8.755 1.00 98.44 134 VAL A N 1
ATOM 1031 C CA . VAL A 1 134 ? -4.200 -4.813 -8.424 1.00 98.44 134 VAL A CA 1
ATOM 1032 C C . VAL A 1 134 ? -5.402 -3.888 -8.250 1.00 98.44 134 VAL A C 1
ATOM 1034 O O . VAL A 1 134 ? -5.532 -3.269 -7.201 1.00 98.44 134 VAL A O 1
ATOM 1037 N N . ASN A 1 135 ? -6.332 -3.870 -9.211 1.00 98.31 135 ASN A N 1
ATOM 1038 C CA . ASN A 1 135 ? -7.540 -3.045 -9.123 1.00 98.31 135 ASN A CA 1
ATOM 1039 C C . ASN A 1 135 ? -8.409 -3.410 -7.911 1.00 98.31 135 ASN A C 1
ATOM 1041 O O . ASN A 1 135 ? -8.785 -2.531 -7.149 1.00 98.31 135 ASN A O 1
ATOM 1045 N N . ALA A 1 136 ? -8.681 -4.700 -7.685 1.00 98.31 136 ALA A N 1
ATOM 1046 C CA . ALA A 1 136 ? -9.500 -5.118 -6.546 1.00 98.31 136 ALA A CA 1
ATOM 1047 C C . ALA A 1 136 ? -8.859 -4.764 -5.193 1.00 98.31 136 ALA A C 1
ATOM 1049 O O . ALA A 1 136 ? -9.564 -4.436 -4.244 1.00 98.31 136 ALA A O 1
ATOM 1050 N N . LYS A 1 137 ? -7.527 -4.845 -5.088 1.00 98.31 137 LYS A N 1
ATOM 1051 C CA . LYS A 1 137 ? -6.795 -4.470 -3.872 1.00 98.31 137 LYS A CA 1
ATOM 1052 C C . LYS A 1 137 ? -6.775 -2.957 -3.678 1.00 98.31 137 LYS A C 1
ATOM 1054 O O . LYS A 1 137 ? -6.995 -2.523 -2.554 1.00 98.31 137 LYS A O 1
ATOM 1059 N N . LEU A 1 138 ? -6.579 -2.179 -4.745 1.00 98.06 138 LEU A N 1
ATOM 1060 C CA . LEU A 1 138 ? -6.686 -0.717 -4.700 1.00 98.06 138 LEU A CA 1
ATOM 1061 C C . LEU A 1 138 ? -8.061 -0.278 -4.201 1.00 98.06 138 LEU A C 1
ATOM 1063 O O . LEU A 1 138 ? -8.109 0.474 -3.242 1.00 98.06 138 LEU A O 1
ATOM 1067 N N . ASP A 1 139 ? -9.156 -0.841 -4.722 1.00 98.38 139 ASP A N 1
ATOM 1068 C CA . ASP A 1 139 ? -10.515 -0.486 -4.276 1.00 98.38 139 ASP A CA 1
ATOM 1069 C C . ASP A 1 139 ? -10.702 -0.662 -2.749 1.00 98.38 139 ASP A C 1
ATOM 1071 O O . ASP A 1 139 ? -11.376 0.129 -2.077 1.00 98.38 139 ASP A O 1
ATOM 1075 N N . PHE A 1 140 ? -10.106 -1.714 -2.179 1.00 98.38 140 PHE A N 1
ATOM 1076 C CA . PHE A 1 140 ? -10.141 -1.960 -0.738 1.00 98.38 140 PHE A CA 1
ATOM 1077 C C . PHE A 1 140 ? -9.212 -1.033 0.045 1.00 98.38 140 PHE A C 1
ATOM 1079 O O . PHE A 1 140 ? -9.612 -0.537 1.096 1.00 98.38 140 PHE A O 1
ATOM 1086 N N . ILE A 1 141 ? -8.000 -0.775 -0.445 1.00 98.25 141 ILE A N 1
ATOM 1087 C CA . ILE A 1 141 ? -7.067 0.142 0.216 1.00 98.25 141 ILE A CA 1
ATOM 1088 C C . ILE A 1 141 ? -7.583 1.587 0.160 1.00 98.25 141 ILE A C 1
ATOM 1090 O O . ILE A 1 141 ? -7.539 2.261 1.183 1.00 98.25 141 ILE A O 1
ATOM 1094 N N . ASP A 1 142 ? -8.183 2.023 -0.947 1.00 98.31 142 ASP A N 1
ATOM 1095 C CA . ASP A 1 142 ? -8.876 3.313 -1.073 1.00 98.31 142 ASP A CA 1
ATOM 1096 C C . ASP A 1 142 ? -9.964 3.461 -0.010 1.00 98.31 142 ASP A C 1
ATOM 1098 O O . ASP A 1 142 ? -10.077 4.489 0.660 1.00 98.31 142 ASP A O 1
ATOM 1102 N N . SER A 1 143 ? -10.750 2.398 0.188 1.00 98.25 143 SER A N 1
ATOM 1103 C CA . SER A 1 143 ? -11.763 2.362 1.242 1.00 98.25 143 SER A CA 1
ATOM 1104 C C . SER A 1 143 ? -11.115 2.445 2.627 1.00 98.25 143 SER A C 1
ATOM 1106 O O . SER A 1 143 ? -11.568 3.211 3.471 1.00 98.25 143 SER A O 1
ATOM 1108 N N . ALA A 1 144 ? -10.024 1.712 2.867 1.00 97.69 144 ALA A N 1
ATOM 1109 C CA . ALA A 1 144 ? -9.309 1.737 4.140 1.0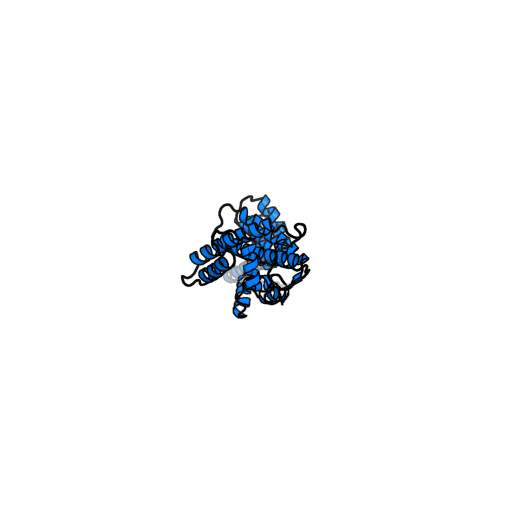0 97.69 144 ALA A CA 1
ATOM 1110 C C . ALA A 1 144 ? -8.729 3.127 4.467 1.00 97.69 144 ALA A C 1
ATOM 1112 O O . ALA A 1 144 ? -8.899 3.607 5.592 1.00 97.69 144 ALA A O 1
ATOM 1113 N N . VAL A 1 145 ? -8.083 3.782 3.496 1.00 97.62 145 VAL A N 1
ATOM 1114 C CA . VAL A 1 145 ? -7.528 5.139 3.624 1.00 97.62 145 VAL A CA 1
ATOM 1115 C C . VAL A 1 145 ? -8.650 6.149 3.844 1.00 97.62 145 VAL A C 1
ATOM 1117 O O . VAL A 1 145 ? -8.591 6.926 4.794 1.00 97.62 145 VAL A O 1
ATOM 1120 N N . SER A 1 146 ? -9.726 6.080 3.052 1.00 97.81 146 SER A N 1
ATOM 1121 C CA . SER A 1 146 ? -10.876 6.979 3.192 1.00 97.81 146 SER A CA 1
ATOM 1122 C C . SER A 1 146 ? -11.531 6.898 4.574 1.00 97.81 146 SER A C 1
ATOM 1124 O O . SER A 1 146 ? -12.015 7.914 5.078 1.00 97.81 146 SER A O 1
ATOM 1126 N N . GLU A 1 147 ? -11.593 5.713 5.187 1.00 97.12 147 GLU A N 1
ATOM 1127 C CA . GLU A 1 147 ? -12.110 5.566 6.550 1.00 97.12 147 GLU A CA 1
ATOM 1128 C C . GLU A 1 147 ? -11.165 6.217 7.568 1.00 97.12 147 GLU A C 1
ATOM 1130 O O . GLU A 1 147 ? -11.625 6.963 8.433 1.00 97.12 147 GLU A O 1
ATOM 1135 N N . MET A 1 148 ? -9.849 6.024 7.442 1.00 97.06 148 MET A N 1
ATOM 1136 C CA . MET A 1 148 ? -8.867 6.674 8.322 1.00 97.06 148 MET A CA 1
ATOM 1137 C C . MET A 1 148 ? -8.887 8.200 8.188 1.00 97.06 148 MET A C 1
ATOM 1139 O O . MET A 1 148 ? -8.887 8.890 9.206 1.00 97.06 148 MET A O 1
ATOM 1143 N N . ASP A 1 149 ? -9.010 8.733 6.971 1.00 96.81 149 ASP A N 1
ATOM 1144 C CA . ASP A 1 149 ? -9.136 10.175 6.702 1.00 96.81 149 ASP A CA 1
ATOM 1145 C C . ASP A 1 149 ? -10.392 10.795 7.333 1.00 96.81 149 ASP A C 1
ATOM 1147 O O . ASP A 1 149 ? -10.453 12.002 7.591 1.00 96.81 149 ASP A O 1
ATOM 1151 N N . SER A 1 150 ? -11.414 9.982 7.618 1.00 96.75 150 SER A N 1
ATOM 1152 C CA . SER A 1 150 ? -12.614 10.450 8.313 1.00 96.75 150 SER A CA 1
ATOM 1153 C C . SER A 1 150 ? -12.371 10.740 9.804 1.00 96.75 150 SER A C 1
ATOM 1155 O O . SER A 1 150 ? -13.152 11.466 10.436 1.00 96.75 150 SER A O 1
ATOM 1157 N N . ILE A 1 151 ? -11.275 10.226 10.376 1.00 96.12 151 ILE A N 1
ATOM 1158 C CA . ILE A 1 151 ? -10.871 10.489 11.757 1.00 96.12 151 ILE A CA 1
ATOM 1159 C C . ILE A 1 151 ? -10.223 11.877 11.830 1.00 96.12 151 ILE A C 1
ATOM 1161 O O . ILE A 1 151 ? -9.152 12.132 11.298 1.00 96.12 151 ILE A O 1
ATOM 1165 N N . THR A 1 152 ? -10.860 12.798 12.557 1.00 95.81 152 THR A N 1
ATOM 1166 C CA . THR A 1 152 ? -10.449 14.217 12.594 1.00 95.81 152 THR A CA 1
ATOM 1167 C C . THR A 1 152 ? -9.040 14.454 13.145 1.00 95.81 152 THR A C 1
ATOM 1169 O O . THR A 1 152 ? -8.382 15.417 12.759 1.00 95.81 152 THR A O 1
ATOM 1172 N N . VAL A 1 153 ? -8.610 13.635 14.105 1.00 96.12 153 VAL A N 1
ATOM 1173 C CA . VAL A 1 153 ? -7.277 13.703 14.711 1.00 96.12 153 VAL A CA 1
ATOM 1174 C C . VAL A 1 153 ? -6.810 12.275 14.938 1.00 96.12 153 VAL A C 1
ATOM 1176 O O . VAL A 1 153 ? -7.359 11.589 15.802 1.00 96.12 153 VAL A O 1
ATOM 1179 N N . LEU A 1 154 ? -5.815 11.851 14.165 1.00 96.38 154 LEU A N 1
ATOM 1180 C CA . LEU A 1 154 ? -5.157 10.565 14.354 1.00 96.38 154 LEU A CA 1
ATOM 1181 C C . LEU A 1 154 ? -4.280 10.619 15.611 1.00 96.38 154 LEU A C 1
ATOM 1183 O O . LEU A 1 154 ? -3.606 11.619 15.868 1.00 96.38 154 LEU A O 1
ATOM 1187 N N . ASN A 1 155 ? -4.305 9.552 16.406 1.00 95.06 155 ASN A N 1
ATOM 1188 C CA . ASN A 1 155 ? -3.246 9.291 17.383 1.00 95.06 155 ASN A CA 1
ATOM 1189 C C . ASN A 1 155 ? -2.015 8.676 16.686 1.00 95.06 155 ASN A C 1
ATOM 1191 O O . ASN A 1 155 ? -2.040 8.438 15.477 1.00 95.06 155 ASN A O 1
ATOM 1195 N N . ASP A 1 156 ? -0.938 8.424 17.428 1.00 93.06 156 ASP A N 1
ATOM 1196 C CA . ASP A 1 156 ? 0.301 7.895 16.847 1.00 93.06 156 ASP A CA 1
ATOM 1197 C C . ASP A 1 156 ? 0.091 6.531 16.175 1.00 93.06 156 ASP A C 1
ATOM 1199 O O . ASP A 1 156 ? 0.474 6.366 15.022 1.00 93.06 156 ASP A O 1
ATOM 1203 N N . ASP A 1 157 ? -0.595 5.589 16.834 1.00 90.56 157 ASP A N 1
ATOM 1204 C CA . ASP A 1 157 ? -0.883 4.258 16.275 1.00 90.56 157 ASP A CA 1
ATOM 1205 C C . ASP A 1 157 ? -1.678 4.357 14.962 1.00 90.56 157 ASP A C 1
ATOM 1207 O O . ASP A 1 157 ? -1.390 3.676 13.980 1.00 90.56 157 ASP A O 1
ATOM 1211 N N . GLN A 1 158 ? -2.669 5.247 14.922 1.00 94.31 158 GLN A N 1
ATOM 1212 C CA . GLN A 1 158 ? -3.482 5.525 13.741 1.00 94.31 158 GLN A CA 1
ATOM 1213 C C . GLN A 1 158 ? -2.677 6.216 12.635 1.00 94.31 158 GLN A C 1
ATOM 1215 O O . GLN A 1 158 ? -2.893 5.942 11.458 1.00 94.31 158 GLN A O 1
ATOM 1220 N N . THR A 1 159 ? -1.734 7.084 12.998 1.00 95.38 159 THR A N 1
ATOM 1221 C CA . THR A 1 159 ? -0.816 7.733 12.051 1.00 95.38 159 THR A CA 1
ATOM 1222 C C . THR A 1 159 ? 0.131 6.704 11.434 1.00 95.38 159 THR A C 1
ATOM 1224 O O . THR A 1 159 ? 0.332 6.705 10.223 1.00 95.38 159 THR A O 1
ATOM 1227 N N . ILE A 1 160 ? 0.650 5.775 12.241 1.00 91.19 160 ILE A N 1
ATOM 1228 C CA . ILE A 1 160 ? 1.478 4.655 11.778 1.00 91.19 160 ILE A CA 1
ATOM 1229 C C . ILE A 1 160 ? 0.679 3.759 10.830 1.00 91.19 160 ILE A C 1
ATOM 1231 O O . ILE A 1 160 ? 1.143 3.451 9.733 1.00 91.19 160 ILE A O 1
ATOM 1235 N N . GLN A 1 161 ? -0.548 3.395 11.211 1.00 92.75 161 GLN A N 1
ATOM 1236 C CA . GLN A 1 161 ? -1.444 2.614 10.361 1.00 92.75 161 GLN A CA 1
ATOM 1237 C C . GLN A 1 161 ? -1.731 3.320 9.029 1.00 92.75 161 GLN A C 1
ATOM 1239 O O . GLN A 1 161 ? -1.696 2.673 7.986 1.00 92.75 161 GLN A O 1
ATOM 1244 N N . MET A 1 162 ? -1.972 4.635 9.042 1.00 95.69 162 MET A N 1
ATOM 1245 C CA . MET A 1 162 ? -2.163 5.410 7.815 1.00 95.69 162 MET A CA 1
ATOM 1246 C C . MET A 1 162 ? -0.924 5.353 6.912 1.00 95.69 162 MET A C 1
ATOM 1248 O O . MET A 1 162 ? -1.056 5.115 5.717 1.00 95.69 162 MET A O 1
ATOM 1252 N N . GLY A 1 163 ? 0.282 5.491 7.471 1.00 94.06 163 GLY A N 1
ATOM 1253 C CA . GLY A 1 163 ? 1.516 5.345 6.695 1.00 94.06 163 GLY A CA 1
ATOM 1254 C C . GLY A 1 163 ? 1.662 3.964 6.053 1.00 94.06 163 GLY A C 1
ATOM 1255 O O . GLY A 1 163 ? 2.020 3.878 4.883 1.00 94.06 163 GLY A O 1
ATOM 1256 N N . LEU A 1 164 ? 1.323 2.890 6.771 1.00 93.00 164 LEU A N 1
ATOM 1257 C CA . LEU A 1 164 ? 1.348 1.517 6.243 1.00 93.00 164 LEU A CA 1
ATOM 1258 C C . LEU A 1 164 ? 0.348 1.309 5.093 1.00 93.00 164 LEU A C 1
ATOM 1260 O O . LEU A 1 164 ? 0.678 0.686 4.077 1.00 93.00 164 LEU A O 1
ATOM 1264 N N . LEU A 1 165 ? -0.864 1.858 5.230 1.00 95.25 165 LEU A N 1
ATOM 1265 C CA . LEU A 1 165 ? -1.853 1.872 4.152 1.00 95.25 165 LEU A CA 1
ATOM 1266 C C . LEU A 1 165 ? -1.331 2.654 2.946 1.00 95.25 165 LEU A C 1
ATOM 1268 O O . LEU A 1 165 ? -1.456 2.168 1.827 1.00 95.25 165 LEU A O 1
ATOM 1272 N N . SER A 1 166 ? -0.683 3.796 3.169 1.00 96.31 166 SER A N 1
ATOM 1273 C CA . SER A 1 166 ? -0.120 4.634 2.110 1.00 96.31 166 SER A CA 1
ATOM 1274 C C . SER A 1 166 ? 1.065 4.000 1.378 1.00 96.31 166 SER A C 1
ATOM 1276 O O . SER A 1 166 ? 1.115 4.083 0.155 1.00 96.31 166 SER A O 1
ATOM 1278 N N . VAL A 1 167 ? 1.968 3.277 2.059 1.00 94.75 167 VAL A N 1
ATOM 1279 C CA . VAL A 1 167 ? 3.013 2.468 1.384 1.00 94.75 167 VAL A CA 1
ATOM 1280 C C . VAL A 1 167 ? 2.363 1.462 0.430 1.00 94.75 167 VAL A C 1
ATOM 1282 O O . VAL A 1 167 ? 2.776 1.304 -0.723 1.00 94.75 167 VAL A O 1
ATOM 1285 N N . THR A 1 168 ? 1.318 0.789 0.913 1.00 95.12 168 THR A N 1
ATOM 1286 C CA . THR A 1 168 ? 0.591 -0.229 0.153 1.00 95.12 168 THR A CA 1
ATOM 1287 C C . THR A 1 168 ? -0.152 0.385 -1.035 1.00 95.12 168 THR A C 1
ATOM 1289 O O . THR A 1 168 ? -0.061 -0.120 -2.157 1.00 95.12 168 THR A O 1
ATOM 1292 N N . HIS A 1 169 ? -0.857 1.490 -0.798 1.00 97.69 169 HIS A N 1
ATOM 1293 C CA . HIS A 1 169 ? -1.618 2.227 -1.797 1.00 97.69 169 HIS A CA 1
ATOM 1294 C C . HIS A 1 169 ? -0.709 2.751 -2.916 1.00 97.69 169 HIS A C 1
ATOM 1296 O O . HIS A 1 169 ? -0.954 2.483 -4.096 1.00 97.69 169 HIS A O 1
ATOM 1302 N N . MET A 1 170 ? 0.394 3.405 -2.550 1.00 97.44 170 MET A N 1
ATOM 1303 C CA . MET A 1 170 ? 1.392 3.908 -3.487 1.00 97.44 170 MET A CA 1
ATOM 1304 C C . MET A 1 170 ? 1.984 2.774 -4.329 1.00 97.44 170 MET A C 1
ATOM 1306 O O . MET A 1 170 ? 2.017 2.877 -5.553 1.00 97.44 170 MET A O 1
ATOM 1310 N N . SER A 1 171 ? 2.386 1.661 -3.707 1.00 96.88 171 SER A N 1
ATOM 1311 C CA . SER A 1 171 ? 2.975 0.514 -4.417 1.00 96.88 171 SER A CA 1
ATOM 1312 C C . SER A 1 171 ? 2.010 -0.095 -5.441 1.00 96.88 171 SER A C 1
ATOM 1314 O O . SER A 1 171 ? 2.400 -0.402 -6.568 1.00 96.88 171 SER A O 1
ATOM 1316 N N . LEU A 1 172 ? 0.728 -0.236 -5.090 1.00 98.06 172 LEU A N 1
ATOM 1317 C CA . LEU A 1 172 ? -0.297 -0.720 -6.019 1.00 98.06 172 LEU A CA 1
ATOM 1318 C C . LEU A 1 172 ? -0.631 0.306 -7.116 1.00 98.06 172 LEU A C 1
ATOM 1320 O O . LEU A 1 172 ? -0.906 -0.083 -8.253 1.00 98.06 172 LEU A O 1
ATOM 1324 N N . THR A 1 173 ? -0.579 1.603 -6.805 1.00 98.38 173 THR A N 1
ATOM 1325 C CA . THR A 1 173 ? -0.768 2.687 -7.782 1.00 98.38 173 THR A CA 1
ATOM 1326 C C . THR A 1 173 ? 0.363 2.695 -8.809 1.00 98.38 173 THR A C 1
ATOM 1328 O O . THR A 1 173 ? 0.096 2.720 -10.012 1.00 98.38 173 THR A O 1
ATOM 1331 N N . LEU A 1 174 ? 1.617 2.573 -8.357 1.00 97.75 174 LEU A N 1
ATOM 1332 C CA . LEU A 1 174 ? 2.790 2.390 -9.217 1.00 97.75 174 LEU A CA 1
ATOM 1333 C C . LEU A 1 174 ? 2.633 1.153 -10.101 1.00 97.75 174 LEU A C 1
ATOM 1335 O O . LEU A 1 174 ? 2.812 1.236 -11.315 1.00 97.75 174 LEU A O 1
ATOM 1339 N N . ALA A 1 175 ? 2.226 0.024 -9.512 1.00 98.00 175 ALA A N 1
ATOM 1340 C CA . ALA A 1 175 ? 1.978 -1.204 -10.253 1.00 98.00 175 ALA A CA 1
ATOM 1341 C C . ALA A 1 175 ? 0.967 -0.976 -11.386 1.00 98.00 175 ALA A C 1
ATOM 1343 O O . ALA A 1 175 ? 1.225 -1.342 -12.528 1.00 98.00 175 ALA A O 1
ATOM 1344 N N . LYS A 1 176 ? -0.162 -0.322 -11.093 1.00 98.38 176 LYS A N 1
ATOM 1345 C CA . LYS A 1 176 ? -1.205 -0.026 -12.081 1.00 98.38 176 LYS A CA 1
ATOM 1346 C C . LYS A 1 176 ? -0.702 0.878 -13.212 1.00 98.38 176 LYS A C 1
ATOM 1348 O O . LYS A 1 176 ? -0.997 0.591 -14.371 1.00 98.38 176 LYS A O 1
ATOM 1353 N N . LEU A 1 177 ? 0.061 1.925 -12.891 1.00 98.31 177 LEU A N 1
ATOM 1354 C CA . LEU A 1 177 ? 0.662 2.830 -13.879 1.00 98.31 177 LEU A CA 1
ATOM 1355 C C . LEU A 1 177 ? 1.620 2.087 -14.818 1.00 98.31 177 LEU A C 1
ATOM 1357 O O . LEU A 1 177 ? 1.466 2.163 -16.035 1.00 98.31 177 LEU A O 1
ATOM 1361 N N . ILE A 1 178 ? 2.549 1.309 -14.256 1.00 97.88 178 ILE A N 1
ATOM 1362 C CA . ILE A 1 178 ? 3.525 0.520 -15.021 1.00 97.88 178 ILE A CA 1
ATOM 1363 C C . ILE A 1 178 ? 2.811 -0.512 -15.901 1.00 97.88 178 ILE A C 1
ATOM 1365 O O . ILE A 1 178 ? 3.141 -0.683 -17.073 1.00 97.88 178 ILE A O 1
ATOM 1369 N N . MET A 1 179 ? 1.797 -1.195 -15.367 1.00 98.12 179 MET A N 1
ATOM 1370 C CA . MET A 1 179 ? 1.023 -2.173 -16.132 1.00 98.12 179 MET A CA 1
ATOM 1371 C C . MET A 1 179 ? 0.294 -1.544 -17.322 1.00 98.12 179 MET A C 1
ATOM 1373 O O . MET A 1 179 ? 0.255 -2.152 -18.395 1.00 98.12 179 MET A O 1
ATOM 1377 N N . ALA A 1 180 ? -0.250 -0.337 -17.144 1.00 98.00 180 ALA A N 1
ATOM 1378 C CA . ALA A 1 180 ? -0.906 0.413 -18.208 1.00 98.00 180 ALA A CA 1
ATOM 1379 C C . ALA A 1 180 ? 0.093 0.876 -19.281 1.00 98.00 180 ALA A C 1
ATOM 1381 O O . ALA A 1 180 ? -0.143 0.638 -20.464 1.00 98.00 180 ALA A O 1
ATOM 1382 N N . GLU A 1 181 ? 1.233 1.451 -18.887 1.00 97.50 181 GLU A N 1
ATOM 1383 C CA . GLU A 1 181 ? 2.273 1.904 -19.827 1.00 97.50 181 GLU A CA 1
ATOM 1384 C C . GLU A 1 181 ? 2.858 0.739 -20.635 1.00 97.50 181 GLU A C 1
ATOM 1386 O O . GLU A 1 181 ? 2.935 0.799 -21.863 1.00 97.50 181 GLU A O 1
ATOM 1391 N N . ARG A 1 182 ? 3.179 -0.381 -19.975 1.00 96.94 182 ARG A N 1
ATOM 1392 C CA . ARG A 1 182 ? 3.731 -1.575 -20.639 1.00 96.94 182 ARG A CA 1
ATOM 1393 C C . ARG A 1 182 ? 2.688 -2.422 -21.361 1.00 96.94 182 ARG A C 1
ATOM 1395 O O . ARG A 1 182 ? 3.059 -3.390 -22.030 1.00 96.94 182 ARG A O 1
ATOM 1402 N N . ALA A 1 183 ? 1.403 -2.093 -21.223 1.00 97.00 183 ALA A N 1
ATOM 1403 C CA . ALA A 1 183 ? 0.280 -2.883 -21.719 1.00 97.00 183 ALA A CA 1
ATOM 1404 C C . ALA A 1 183 ? 0.372 -4.371 -21.309 1.00 97.00 183 ALA A C 1
ATOM 1406 O O . ALA A 1 183 ? 0.228 -5.277 -22.140 1.00 97.00 183 ALA A O 1
ATOM 1407 N N . VAL A 1 184 ? 0.643 -4.627 -20.022 1.00 97.69 184 VAL A N 1
ATOM 1408 C CA . VAL A 1 184 ? 0.748 -5.979 -19.446 1.00 97.69 184 VAL A CA 1
ATOM 1409 C C . VAL A 1 184 ? -0.356 -6.248 -18.425 1.00 97.69 184 VAL A C 1
ATOM 1411 O O . VAL A 1 184 ? -0.705 -5.402 -17.612 1.00 97.69 184 VAL A O 1
ATOM 1414 N N . ASP A 1 185 ? -0.862 -7.483 -18.409 1.00 98.19 185 ASP A N 1
ATOM 1415 C CA . ASP A 1 185 ? -1.910 -7.911 -17.467 1.00 98.19 185 ASP A CA 1
ATOM 1416 C C . ASP A 1 185 ? -1.358 -8.487 -16.156 1.00 98.19 185 ASP A C 1
ATOM 1418 O O . ASP A 1 185 ? -2.125 -8.828 -15.251 1.00 98.19 185 ASP A O 1
ATOM 1422 N N . THR A 1 186 ? -0.037 -8.639 -16.047 1.00 98.25 186 THR A N 1
ATOM 1423 C CA . THR A 1 186 ? 0.639 -9.175 -14.861 1.00 98.25 186 THR A CA 1
ATOM 1424 C C . THR A 1 186 ? 1.919 -8.419 -14.564 1.00 98.25 186 THR A C 1
ATOM 1426 O O . THR A 1 186 ? 2.687 -8.150 -15.487 1.00 98.25 186 THR A O 1
ATOM 1429 N N . ILE A 1 187 ? 2.185 -8.192 -13.283 1.00 98.06 187 ILE A N 1
ATOM 1430 C CA . ILE A 1 187 ? 3.412 -7.580 -12.777 1.00 98.06 187 ILE A CA 1
ATOM 1431 C C . ILE A 1 187 ? 3.982 -8.423 -11.639 1.00 98.06 187 ILE A C 1
ATOM 1433 O O . ILE A 1 187 ? 3.236 -9.020 -10.862 1.00 98.06 187 ILE A O 1
ATOM 1437 N N . THR A 1 188 ? 5.305 -8.488 -11.558 1.00 97.31 188 THR A N 1
ATOM 1438 C CA . THR A 1 188 ? 6.011 -8.908 -10.348 1.00 97.31 188 THR A CA 1
ATOM 1439 C C . THR A 1 188 ? 6.325 -7.630 -9.585 1.00 97.31 188 THR A C 1
ATOM 1441 O O . THR A 1 188 ? 7.152 -6.854 -10.056 1.00 97.31 188 THR A O 1
ATOM 1444 N N . LEU A 1 189 ? 5.619 -7.371 -8.483 1.00 95.25 189 LEU A N 1
ATOM 1445 C CA . LEU A 1 189 ? 5.740 -6.126 -7.722 1.00 95.25 189 LEU A CA 1
ATOM 1446 C C . LEU A 1 189 ? 6.967 -6.187 -6.805 1.00 95.25 189 LEU A C 1
ATOM 1448 O O . LEU A 1 189 ? 6.852 -6.305 -5.596 1.00 95.25 189 LEU A O 1
ATOM 1452 N N . THR A 1 190 ? 8.138 -6.190 -7.422 1.00 92.62 190 THR A N 1
ATOM 1453 C CA . THR A 1 190 ? 9.443 -6.082 -6.770 1.00 92.62 190 THR A CA 1
ATOM 1454 C C . THR A 1 190 ? 10.326 -5.183 -7.625 1.00 92.62 190 THR A C 1
ATOM 1456 O O . THR A 1 190 ? 10.069 -5.061 -8.825 1.00 92.62 190 THR A O 1
ATOM 1459 N N . ASP A 1 191 ? 11.383 -4.604 -7.071 1.00 90.69 191 ASP A N 1
ATOM 1460 C CA . ASP A 1 191 ? 12.323 -3.745 -7.790 1.00 90.69 191 ASP A CA 1
ATOM 1461 C C . ASP A 1 191 ? 12.892 -4.487 -9.007 1.00 90.69 191 ASP A C 1
ATOM 1463 O O . ASP A 1 191 ? 12.788 -4.029 -10.146 1.00 90.69 191 ASP A O 1
ATOM 1467 N N . ALA A 1 192 ? 13.363 -5.723 -8.806 1.00 90.94 192 ALA A N 1
ATOM 1468 C CA . ALA A 1 192 ? 13.850 -6.576 -9.891 1.00 90.94 192 ALA A CA 1
ATOM 1469 C C . ALA A 1 192 ? 12.752 -6.952 -10.906 1.00 90.94 192 ALA A C 1
ATOM 1471 O O . ALA A 1 192 ? 13.022 -7.108 -12.101 1.00 90.94 192 ALA A O 1
ATOM 1472 N N . GLY A 1 193 ? 11.516 -7.141 -10.439 1.00 94.62 193 GLY A N 1
ATOM 1473 C CA . GLY A 1 193 ? 10.363 -7.466 -11.270 1.00 94.62 193 GLY A CA 1
ATOM 1474 C C . GLY A 1 193 ? 9.938 -6.306 -12.167 1.00 94.62 193 GLY A C 1
ATOM 1475 O O . GLY A 1 193 ? 9.652 -6.528 -13.346 1.00 94.62 193 GLY A O 1
ATOM 1476 N N . ILE A 1 194 ? 9.955 -5.088 -11.624 1.00 94.31 194 ILE A N 1
ATOM 1477 C CA . ILE A 1 194 ? 9.689 -3.835 -12.330 1.00 94.31 194 ILE A CA 1
ATOM 1478 C C . ILE A 1 194 ? 10.826 -3.538 -13.307 1.00 94.31 194 ILE A C 1
ATOM 1480 O O . ILE A 1 194 ? 10.563 -3.361 -14.495 1.00 94.31 194 ILE A O 1
ATOM 1484 N N . GLY A 1 195 ? 12.083 -3.570 -12.854 1.00 93.19 195 GLY A N 1
ATOM 1485 C CA . GLY A 1 195 ? 13.253 -3.317 -13.699 1.00 93.19 195 GLY A CA 1
ATOM 1486 C C . GLY A 1 195 ? 13.310 -4.247 -14.915 1.00 93.19 195 GLY A C 1
ATOM 1487 O O . GLY A 1 195 ? 13.607 -3.812 -16.024 1.00 93.19 195 GLY A O 1
ATOM 1488 N N . ALA A 1 196 ? 12.901 -5.514 -14.766 1.00 94.19 196 ALA A N 1
ATOM 1489 C CA . ALA A 1 196 ? 12.841 -6.475 -15.870 1.00 94.19 196 ALA A CA 1
ATOM 1490 C C . ALA A 1 196 ? 11.819 -6.132 -16.978 1.00 94.19 196 ALA A C 1
ATOM 1492 O O . ALA A 1 196 ? 11.885 -6.725 -18.061 1.00 94.19 196 ALA A O 1
ATOM 1493 N N . LEU A 1 197 ? 10.878 -5.209 -16.736 1.00 95.81 197 LEU A N 1
ATOM 1494 C CA . LEU A 1 197 ? 9.939 -4.717 -17.752 1.00 95.81 197 LEU A CA 1
ATOM 1495 C C . LEU A 1 197 ? 10.571 -3.686 -18.698 1.00 95.81 197 LEU A C 1
ATOM 1497 O O . LEU A 1 197 ? 10.035 -3.470 -19.793 1.00 95.81 197 LEU A O 1
ATOM 1501 N N . TYR A 1 198 ? 11.707 -3.101 -18.311 1.00 94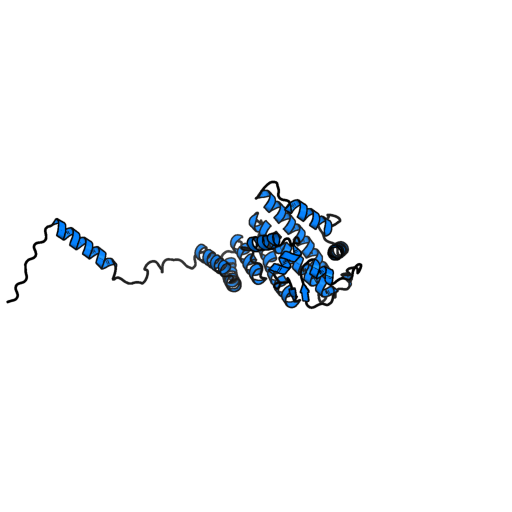.81 198 TYR A N 1
ATOM 1502 C CA . TYR A 1 198 ? 12.410 -2.052 -19.043 1.00 94.81 198 TYR A CA 1
ATOM 1503 C C . TYR A 1 198 ? 13.772 -2.554 -19.529 1.00 94.81 198 TYR A C 1
ATOM 1505 O O . TYR A 1 198 ? 14.585 -3.087 -18.774 1.00 94.81 198 TYR A O 1
ATOM 1513 N N . ALA A 1 199 ? 14.064 -2.388 -20.819 1.00 92.19 199 ALA A N 1
ATOM 1514 C CA . ALA A 1 199 ? 15.401 -2.674 -21.322 1.00 92.19 199 ALA A CA 1
ATOM 1515 C C . ALA A 1 199 ? 16.423 -1.681 -20.725 1.00 92.19 199 ALA A C 1
ATOM 1517 O O . ALA A 1 199 ? 16.074 -0.531 -20.465 1.00 92.19 199 ALA A O 1
ATOM 1518 N N . PRO A 1 200 ? 17.705 -2.060 -20.559 1.00 90.81 200 PRO A N 1
ATOM 1519 C CA . PRO A 1 200 ? 18.714 -1.130 -20.057 1.00 90.81 200 PRO A CA 1
ATOM 1520 C C . PRO A 1 200 ? 18.802 0.145 -20.913 1.00 90.81 200 PRO A C 1
ATOM 1522 O O . PRO A 1 200 ? 19.124 0.076 -22.105 1.00 90.81 200 PRO A O 1
ATOM 1525 N N . GLY A 1 201 ? 18.541 1.301 -20.295 1.00 89.50 201 GLY A N 1
ATOM 1526 C CA . GLY A 1 201 ? 18.514 2.612 -20.956 1.00 89.50 201 GLY A CA 1
ATOM 1527 C C . GLY A 1 201 ? 17.249 2.905 -21.772 1.00 89.50 201 GLY A C 1
ATOM 1528 O O . GLY A 1 201 ? 17.255 3.845 -22.568 1.00 89.50 201 GLY A O 1
ATOM 1529 N N . GLU A 1 202 ? 16.202 2.090 -21.634 1.00 93.62 202 GLU A N 1
ATOM 1530 C CA . GLU A 1 202 ? 14.843 2.452 -22.036 1.00 93.62 202 GLU A CA 1
ATOM 1531 C C . GLU A 1 202 ? 14.304 3.494 -21.055 1.00 93.62 202 GLU A C 1
ATOM 1533 O O . GLU A 1 202 ? 14.386 3.295 -19.846 1.00 93.62 202 GLU A O 1
ATOM 1538 N N . ASN A 1 203 ? 13.786 4.601 -21.584 1.00 94.50 203 ASN A N 1
ATOM 1539 C CA . ASN A 1 203 ? 13.140 5.618 -20.763 1.00 94.50 203 ASN A CA 1
ATOM 1540 C C . ASN A 1 203 ? 11.708 5.188 -20.449 1.00 94.50 203 ASN A C 1
ATOM 1542 O O . ASN A 1 203 ? 11.041 4.601 -21.308 1.00 94.50 203 ASN A O 1
ATOM 1546 N N . VAL A 1 204 ? 11.233 5.543 -19.262 1.00 96.56 204 VAL A N 1
ATOM 1547 C CA . VAL A 1 204 ? 9.822 5.394 -18.892 1.00 96.56 204 VAL A CA 1
ATOM 1548 C C . VAL A 1 204 ? 9.032 6.532 -19.549 1.00 96.56 204 VAL A C 1
ATOM 1550 O O . VAL A 1 204 ? 9.497 7.668 -19.585 1.00 96.56 204 VAL A O 1
ATOM 1553 N N . ASP A 1 205 ? 7.861 6.225 -20.111 1.00 96.44 205 ASP A N 1
ATOM 1554 C CA . ASP A 1 205 ? 7.004 7.194 -20.812 1.00 96.44 205 ASP A CA 1
ATOM 1555 C C . ASP A 1 205 ? 5.558 7.088 -20.309 1.00 96.44 205 ASP A C 1
ATOM 1557 O O . ASP A 1 205 ? 4.747 6.329 -20.848 1.00 96.44 205 ASP A O 1
ATOM 1561 N N . LEU A 1 206 ? 5.227 7.836 -19.251 1.00 97.06 206 LEU A N 1
ATOM 1562 C CA . LEU A 1 206 ? 3.880 7.821 -18.668 1.00 97.06 206 LEU A CA 1
ATOM 1563 C C . LEU A 1 206 ? 2.883 8.685 -19.462 1.00 97.06 206 LEU A C 1
ATOM 1565 O O . LEU A 1 206 ? 1.674 8.498 -19.311 1.00 97.06 206 LEU A O 1
ATOM 1569 N N . ASP A 1 207 ? 3.355 9.564 -20.359 1.00 95.81 207 ASP A N 1
ATOM 1570 C CA . ASP A 1 207 ? 2.500 10.376 -21.246 1.00 95.81 207 ASP A CA 1
ATOM 1571 C C . ASP A 1 207 ? 1.675 9.499 -22.205 1.00 95.81 207 ASP A C 1
ATOM 1573 O O . ASP A 1 207 ? 0.633 9.919 -22.718 1.00 95.81 207 ASP A O 1
ATOM 1577 N N . GLY A 1 208 ? 2.157 8.283 -22.482 1.00 92.81 208 GLY A N 1
ATOM 1578 C CA . GLY A 1 208 ? 1.532 7.330 -23.394 1.00 92.81 208 GLY A CA 1
ATOM 1579 C C . GLY A 1 208 ? 0.331 6.567 -22.828 1.00 92.81 208 GLY A C 1
ATOM 1580 O O . GLY A 1 208 ? -0.331 5.858 -23.591 1.00 92.81 208 GLY A O 1
ATOM 1581 N N . ILE A 1 209 ? 0.043 6.685 -21.528 1.00 97.00 209 ILE A N 1
ATOM 1582 C CA . ILE A 1 209 ? -1.029 5.930 -20.867 1.00 97.00 209 ILE A CA 1
ATOM 1583 C C . ILE A 1 209 ? -2.405 6.392 -21.371 1.00 97.00 209 ILE A C 1
ATOM 1585 O O . ILE A 1 209 ? -2.698 7.587 -21.439 1.00 97.00 209 ILE A O 1
ATOM 1589 N N . ASP A 1 210 ? -3.281 5.439 -21.713 1.00 96.56 210 ASP A N 1
ATOM 1590 C CA . ASP A 1 210 ? -4.671 5.756 -22.047 1.00 96.56 210 ASP A CA 1
ATOM 1591 C C . ASP A 1 210 ? -5.396 6.247 -20.776 1.00 96.56 210 ASP A C 1
ATOM 1593 O O . ASP A 1 210 ? -5.482 5.497 -19.798 1.00 96.56 210 ASP A O 1
ATOM 1597 N N . PRO A 1 211 ? -5.970 7.467 -20.761 1.00 95.19 211 PRO A N 1
ATOM 1598 C CA . PRO A 1 211 ? -6.715 7.971 -19.607 1.00 95.19 211 PRO A CA 1
ATOM 1599 C C . PRO A 1 211 ? -7.963 7.138 -19.270 1.00 95.19 211 PRO A C 1
ATOM 1601 O O . PRO A 1 211 ? -8.561 7.326 -18.212 1.00 95.19 211 PRO A O 1
ATOM 1604 N N . ALA A 1 212 ? -8.398 6.239 -20.161 1.00 95.00 212 ALA A N 1
ATOM 1605 C CA . ALA A 1 212 ? -9.429 5.251 -19.856 1.00 95.00 212 ALA A CA 1
ATOM 1606 C C . ALA A 1 212 ? -8.932 4.123 -18.932 1.00 95.00 212 ALA A C 1
ATOM 1608 O O . ALA A 1 212 ? -9.753 3.531 -18.227 1.00 95.00 212 ALA A O 1
ATOM 1609 N N . ASP A 1 213 ? -7.628 3.840 -18.930 1.00 94.62 213 ASP A N 1
ATOM 1610 C CA . ASP A 1 213 ? -7.006 2.804 -18.104 1.00 94.62 213 ASP A CA 1
ATOM 1611 C C . ASP A 1 213 ? -6.550 3.376 -16.753 1.00 94.62 213 ASP A C 1
ATOM 1613 O O . ASP A 1 213 ? -6.829 2.789 -15.699 1.00 94.62 213 ASP A O 1
ATOM 1617 N N . VAL A 1 214 ? -5.888 4.542 -16.769 1.00 96.94 214 VAL A N 1
ATOM 1618 C CA . VAL A 1 214 ? -5.435 5.248 -15.559 1.00 96.94 214 VAL A CA 1
ATOM 1619 C C . VAL A 1 214 ? -5.509 6.763 -15.740 1.00 96.94 214 VAL A C 1
ATOM 1621 O O . VAL A 1 214 ? -4.990 7.311 -16.706 1.00 96.94 214 VAL A O 1
ATOM 1624 N N . ASP A 1 215 ? -6.102 7.455 -14.766 1.00 97.69 215 ASP A N 1
ATOM 1625 C CA . ASP A 1 215 ? -6.007 8.913 -14.646 1.00 97.69 215 ASP A CA 1
ATOM 1626 C C . ASP A 1 215 ? -4.662 9.273 -13.990 1.00 97.69 215 ASP A C 1
ATOM 1628 O O . ASP A 1 215 ? -4.505 9.163 -12.770 1.00 97.69 215 ASP A O 1
ATOM 1632 N N . LEU A 1 216 ? -3.672 9.635 -14.814 1.00 97.62 216 LEU A N 1
ATOM 1633 C CA . LEU A 1 216 ? -2.306 9.925 -14.365 1.00 97.62 216 LEU A CA 1
ATOM 1634 C C . LEU A 1 216 ? -2.254 11.089 -13.365 1.00 97.62 216 LEU A C 1
ATOM 1636 O O . LEU A 1 216 ? -1.550 10.995 -12.361 1.00 97.62 216 LEU A O 1
ATOM 1640 N N . ASP A 1 217 ? -3.028 12.153 -13.589 1.00 97.62 217 ASP A N 1
ATOM 1641 C CA . ASP A 1 217 ? -3.055 13.311 -12.689 1.00 97.62 217 ASP A CA 1
ATOM 1642 C C . ASP A 1 217 ? -3.588 12.909 -11.306 1.00 97.62 217 ASP A C 1
ATOM 1644 O O . ASP A 1 217 ? -3.016 13.282 -10.278 1.00 97.62 217 ASP A O 1
ATOM 1648 N N . ALA A 1 218 ? -4.662 12.112 -11.265 1.00 97.69 218 ALA A N 1
ATOM 1649 C CA . ALA A 1 218 ? -5.206 11.595 -10.011 1.00 97.69 218 ALA A CA 1
ATOM 1650 C C . ALA A 1 218 ? -4.214 10.664 -9.292 1.00 97.69 218 ALA A C 1
ATOM 1652 O O . ALA A 1 218 ? -4.064 10.755 -8.072 1.00 97.69 218 ALA A O 1
ATOM 1653 N N . ALA A 1 219 ? -3.505 9.813 -10.039 1.00 97.94 219 ALA A N 1
ATOM 1654 C CA . ALA A 1 219 ? -2.492 8.921 -9.484 1.00 97.94 219 ALA A CA 1
ATOM 1655 C C . ALA A 1 219 ? -1.324 9.700 -8.852 1.00 97.94 219 ALA A C 1
ATOM 1657 O O . ALA A 1 219 ? -0.935 9.401 -7.724 1.00 97.94 219 ALA A O 1
ATOM 1658 N N . LEU A 1 220 ? -0.812 10.741 -9.520 1.00 98.12 220 LEU A N 1
ATOM 1659 C CA . LEU A 1 220 ? 0.265 11.591 -8.992 1.00 98.12 220 LEU A CA 1
ATOM 1660 C C . LEU A 1 220 ? -0.153 12.341 -7.721 1.00 98.12 220 LEU A C 1
ATOM 1662 O O . LEU A 1 220 ? 0.617 12.427 -6.759 1.00 98.12 220 LEU A O 1
ATOM 1666 N N . VAL A 1 221 ? -1.389 12.852 -7.686 1.00 98.12 221 VAL A N 1
ATOM 1667 C CA . VAL A 1 221 ? -1.955 13.468 -6.477 1.00 98.12 221 VAL A CA 1
ATOM 1668 C C . VAL A 1 221 ? -2.016 12.458 -5.333 1.00 98.12 221 VAL A C 1
ATOM 1670 O O . VAL A 1 221 ? -1.639 12.797 -4.211 1.00 98.12 221 VAL A O 1
ATOM 1673 N N . SER A 1 222 ? -2.445 11.225 -5.608 1.00 97.94 222 SER A N 1
ATOM 1674 C CA . SER A 1 222 ? -2.541 10.193 -4.578 1.00 97.94 222 SER A CA 1
ATOM 1675 C C . SER A 1 222 ? -1.176 9.768 -4.043 1.00 97.94 222 SER A C 1
ATOM 1677 O O . SER A 1 222 ? -0.995 9.734 -2.832 1.00 97.94 222 SER A O 1
ATOM 1679 N N . ILE A 1 223 ? -0.195 9.542 -4.922 1.00 97.81 223 ILE A N 1
ATOM 1680 C CA . ILE A 1 223 ? 1.188 9.217 -4.531 1.00 97.81 223 ILE A CA 1
ATOM 1681 C C . ILE A 1 223 ? 1.770 10.326 -3.644 1.00 97.81 223 ILE A C 1
ATOM 1683 O O . ILE A 1 223 ? 2.412 10.055 -2.632 1.00 97.81 223 ILE A O 1
ATOM 1687 N N . SER A 1 224 ? 1.505 11.589 -3.983 1.00 98.06 224 SER A N 1
ATOM 1688 C CA . SER A 1 224 ? 1.948 12.729 -3.172 1.00 98.06 224 SER A CA 1
ATOM 1689 C C . SER A 1 224 ? 1.321 12.712 -1.771 1.00 98.06 224 SER A C 1
ATOM 1691 O O . SER A 1 224 ? 2.010 12.943 -0.778 1.00 98.06 224 SER A O 1
ATOM 1693 N N . ALA A 1 225 ? 0.022 12.410 -1.672 1.00 97.94 225 ALA A N 1
ATOM 1694 C CA . ALA A 1 225 ? -0.662 12.271 -0.387 1.00 97.94 225 ALA A CA 1
ATOM 1695 C C . ALA A 1 225 ? -0.105 11.095 0.433 1.00 97.94 225 ALA A C 1
ATOM 1697 O O . ALA A 1 225 ? 0.121 11.238 1.637 1.00 97.94 225 ALA A O 1
ATOM 1698 N N . ASP A 1 226 ? 0.199 9.973 -0.222 1.00 97.69 226 ASP A N 1
ATOM 1699 C CA . ASP A 1 226 ? 0.803 8.809 0.420 1.00 97.69 226 ASP A CA 1
ATOM 1700 C C . ASP A 1 226 ? 2.170 9.129 1.025 1.00 97.69 226 ASP A C 1
ATOM 1702 O O . ASP A 1 226 ? 2.437 8.756 2.165 1.00 97.69 226 ASP A O 1
ATOM 1706 N N . ILE A 1 227 ? 3.018 9.884 0.319 1.00 96.19 227 ILE A N 1
ATOM 1707 C CA . ILE A 1 227 ? 4.322 10.324 0.841 1.00 96.19 227 ILE A CA 1
ATOM 1708 C C . ILE A 1 227 ? 4.164 11.165 2.108 1.00 96.19 227 ILE A C 1
ATOM 1710 O O . ILE A 1 227 ? 4.888 10.961 3.086 1.00 96.19 227 ILE A O 1
ATOM 1714 N N . VAL A 1 228 ? 3.186 12.071 2.137 1.00 96.69 228 VAL A N 1
ATOM 1715 C CA . VAL A 1 228 ? 2.894 12.873 3.333 1.00 96.69 228 VAL A CA 1
ATOM 1716 C C . VAL A 1 228 ? 2.453 11.987 4.502 1.00 96.69 228 VAL A C 1
ATOM 1718 O O . VAL A 1 228 ? 2.942 12.162 5.622 1.00 96.69 228 VAL A O 1
ATOM 1721 N N . ASN A 1 229 ? 1.579 11.012 4.255 1.00 96.50 229 ASN A N 1
ATOM 1722 C CA . ASN A 1 229 ? 1.111 10.075 5.277 1.00 96.50 229 ASN A CA 1
ATOM 1723 C C . ASN A 1 229 ? 2.244 9.190 5.818 1.00 96.50 229 ASN A C 1
ATOM 1725 O O . ASN A 1 229 ? 2.374 9.026 7.034 1.00 96.50 229 ASN A O 1
ATOM 1729 N N . MET A 1 230 ? 3.107 8.676 4.938 1.00 95.19 230 MET A N 1
ATOM 1730 C CA . MET A 1 230 ? 4.304 7.920 5.320 1.00 95.19 230 MET A CA 1
ATOM 1731 C C . MET A 1 230 ? 5.253 8.767 6.177 1.00 95.19 230 MET A C 1
ATOM 1733 O O . MET A 1 230 ? 5.727 8.301 7.211 1.00 95.19 230 MET A O 1
ATOM 1737 N N . SER A 1 231 ? 5.458 10.040 5.821 1.00 94.69 231 SER A N 1
ATOM 1738 C CA . SER A 1 231 ? 6.252 10.984 6.620 1.00 94.69 231 SER A CA 1
ATOM 1739 C C . SER A 1 231 ? 5.690 11.156 8.033 1.00 94.69 231 SER A C 1
ATOM 1741 O O . SER A 1 231 ? 6.430 11.096 9.018 1.00 94.69 231 SER A O 1
ATOM 1743 N N . GLY A 1 232 ? 4.363 11.279 8.153 1.00 95.12 232 GLY A N 1
ATOM 1744 C CA . GLY A 1 232 ? 3.673 11.300 9.442 1.00 95.12 232 GLY A CA 1
ATOM 1745 C C . GLY A 1 232 ? 3.934 10.041 10.275 1.00 95.12 232 GLY A C 1
ATOM 1746 O O . GLY A 1 232 ? 4.245 10.147 11.463 1.00 95.12 232 GLY A O 1
ATOM 1747 N N . ALA A 1 233 ? 3.870 8.858 9.659 1.00 93.19 233 ALA A N 1
ATOM 1748 C CA . ALA A 1 233 ? 4.141 7.587 10.332 1.00 93.19 233 ALA A CA 1
ATOM 1749 C C . ALA A 1 233 ? 5.592 7.469 10.815 1.00 93.19 233 ALA A C 1
ATOM 1751 O O . ALA A 1 233 ? 5.828 7.036 11.942 1.00 93.19 233 ALA A O 1
ATOM 1752 N N . VAL A 1 234 ? 6.565 7.904 10.011 1.00 91.50 234 VAL A N 1
ATOM 1753 C CA . VAL A 1 234 ? 7.985 7.916 10.396 1.00 91.50 234 VAL A CA 1
ATOM 1754 C C . VAL A 1 234 ? 8.223 8.817 11.612 1.00 91.50 234 VAL A C 1
ATOM 1756 O O . VAL A 1 234 ? 8.947 8.433 12.535 1.00 91.50 234 VAL A O 1
ATOM 1759 N N . VAL A 1 235 ? 7.573 9.985 11.665 1.00 92.56 235 VAL A N 1
ATOM 1760 C CA . VAL A 1 235 ? 7.616 10.872 12.840 1.00 92.56 235 VAL A CA 1
ATOM 1761 C C . VAL A 1 235 ? 6.982 10.200 14.062 1.00 92.56 235 VAL A C 1
ATOM 1763 O O . VAL A 1 235 ? 7.603 10.170 15.124 1.00 92.56 235 VAL A O 1
ATOM 1766 N N . ALA A 1 236 ? 5.797 9.604 13.911 1.00 90.88 236 ALA A N 1
ATOM 1767 C CA . ALA A 1 236 ? 5.106 8.909 14.998 1.00 90.88 236 ALA A CA 1
ATOM 1768 C C . ALA A 1 236 ? 5.913 7.712 15.547 1.00 90.88 236 ALA A C 1
ATOM 1770 O O . ALA A 1 236 ? 5.949 7.492 16.758 1.00 90.88 236 ALA A O 1
ATOM 1771 N N . LEU A 1 237 ? 6.615 6.964 14.687 1.00 87.50 237 LEU A N 1
ATOM 1772 C CA . LEU A 1 237 ? 7.516 5.880 15.100 1.00 87.50 237 LEU A CA 1
ATOM 1773 C C . LEU A 1 237 ? 8.712 6.405 15.897 1.00 87.50 237 LEU A C 1
ATOM 1775 O O . LEU A 1 237 ? 9.063 5.841 16.934 1.00 87.50 237 LEU A O 1
ATOM 1779 N N . LYS A 1 238 ? 9.326 7.500 15.438 1.00 85.62 238 LYS A N 1
ATOM 1780 C CA . LYS A 1 238 ? 10.461 8.135 16.118 1.00 85.62 238 LYS A CA 1
ATOM 1781 C C . LYS A 1 238 ? 10.098 8.623 17.521 1.00 85.62 238 LYS A C 1
ATOM 1783 O O . LYS A 1 238 ? 10.899 8.473 18.442 1.00 85.62 238 LYS A O 1
ATOM 1788 N N . ASP A 1 239 ? 8.900 9.172 17.689 1.00 85.88 239 ASP A N 1
ATOM 1789 C CA . ASP A 1 239 ? 8.422 9.648 18.988 1.00 85.88 239 ASP A CA 1
ATOM 1790 C C . ASP A 1 239 ? 8.118 8.486 19.961 1.00 85.88 239 ASP A C 1
ATOM 1792 O O . ASP A 1 239 ? 8.218 8.662 21.180 1.00 85.88 239 ASP A O 1
ATOM 1796 N N . ASN A 1 240 ? 7.834 7.282 19.439 1.00 78.56 240 ASN A N 1
ATOM 1797 C CA . ASN A 1 240 ? 7.497 6.085 20.219 1.00 78.56 240 ASN A CA 1
ATOM 1798 C C . ASN A 1 240 ? 8.658 5.098 20.466 1.00 78.56 240 ASN A C 1
ATOM 1800 O O . ASN A 1 240 ? 8.512 4.205 21.307 1.00 78.56 240 ASN A O 1
ATOM 1804 N N . GLY A 1 241 ? 9.824 5.236 19.818 1.00 65.50 241 GLY A N 1
ATOM 1805 C CA . GLY A 1 241 ? 10.913 4.265 19.984 1.00 65.50 241 GLY A CA 1
ATOM 1806 C C . GLY A 1 241 ? 12.295 4.684 19.468 1.00 65.50 241 GLY A C 1
ATOM 1807 O O . GLY A 1 241 ? 12.448 5.098 18.330 1.00 65.50 241 GLY A O 1
ATOM 1808 N N . SER A 1 242 ? 13.297 4.505 20.345 1.00 53.41 242 SER A N 1
ATOM 1809 C CA . SER A 1 242 ? 14.767 4.573 20.181 1.00 53.41 242 SER A CA 1
ATOM 1810 C C . SER A 1 242 ? 15.368 5.630 19.237 1.00 53.41 242 SER A C 1
ATOM 1812 O O . SER A 1 242 ? 15.211 5.573 18.025 1.00 53.41 242 SER A O 1
ATOM 1814 N N . ASP A 1 243 ? 16.249 6.472 19.793 1.00 62.06 243 ASP A N 1
ATOM 1815 C CA . ASP A 1 243 ? 17.074 7.493 19.112 1.00 62.06 243 ASP A CA 1
ATOM 1816 C C . ASP A 1 243 ? 17.986 6.984 17.959 1.00 62.06 243 ASP A C 1
ATOM 1818 O O . ASP A 1 243 ? 18.813 7.742 17.453 1.00 62.06 243 ASP A O 1
ATOM 1822 N N . GLN A 1 244 ? 17.896 5.708 17.567 1.00 60.81 244 GLN A N 1
ATOM 1823 C CA . GLN A 1 244 ? 18.684 5.072 16.502 1.00 60.81 244 GLN A CA 1
ATOM 1824 C C . GLN A 1 244 ? 17.835 4.606 15.312 1.00 60.81 244 GLN A C 1
ATOM 1826 O O . GLN A 1 244 ? 18.234 3.678 14.621 1.00 60.81 244 GLN A O 1
ATOM 1831 N N . ASN A 1 245 ? 16.672 5.216 15.090 1.00 63.91 245 ASN A N 1
ATOM 1832 C CA . ASN A 1 245 ? 15.788 4.810 14.007 1.00 63.91 245 ASN A CA 1
ATOM 1833 C C . ASN A 1 245 ? 16.321 5.278 12.634 1.00 63.91 245 ASN A C 1
ATOM 1835 O O . ASN A 1 245 ? 16.131 6.433 12.247 1.00 63.91 245 ASN A O 1
ATOM 1839 N N . ASP A 1 246 ? 16.999 4.377 11.928 1.00 82.50 246 ASP A N 1
ATOM 1840 C CA . ASP A 1 246 ? 17.475 4.511 10.546 1.00 82.50 246 ASP A CA 1
ATOM 1841 C C . ASP A 1 246 ? 16.336 4.647 9.527 1.00 82.50 246 ASP A C 1
ATOM 1843 O O . ASP A 1 246 ? 16.554 5.201 8.451 1.00 82.50 246 ASP A O 1
ATOM 1847 N N . ILE A 1 247 ? 15.104 4.275 9.894 1.00 85.00 247 ILE A N 1
ATOM 1848 C CA . ILE A 1 247 ? 13.907 4.452 9.056 1.00 85.00 247 ILE A CA 1
ATOM 1849 C C . ILE A 1 247 ? 13.730 5.916 8.635 1.00 85.00 247 ILE A C 1
ATOM 1851 O O . ILE A 1 247 ? 13.301 6.182 7.518 1.00 85.00 247 ILE A O 1
ATOM 1855 N N . SER A 1 248 ? 14.068 6.890 9.492 1.00 87.31 248 SER A N 1
ATOM 1856 C CA . SER A 1 248 ? 13.976 8.310 9.108 1.00 87.31 248 SER A CA 1
ATOM 1857 C C . SER A 1 248 ? 14.939 8.677 7.980 1.00 87.31 248 SER A C 1
ATOM 1859 O O . SER A 1 248 ? 14.568 9.448 7.099 1.00 87.31 248 SER A O 1
ATOM 1861 N N . ASP A 1 249 ? 16.152 8.127 8.009 1.00 89.81 249 ASP A N 1
ATOM 1862 C CA . ASP A 1 249 ? 17.171 8.393 6.997 1.00 89.81 249 ASP A CA 1
ATOM 1863 C C . ASP A 1 249 ? 16.823 7.648 5.697 1.00 89.81 249 ASP A C 1
ATOM 1865 O O . ASP A 1 249 ? 16.800 8.267 4.638 1.00 89.81 249 ASP A O 1
ATOM 1869 N N . GLN A 1 250 ? 16.426 6.373 5.779 1.00 88.94 250 GLN A N 1
ATOM 1870 C CA . GLN A 1 250 ? 15.963 5.585 4.625 1.00 88.94 250 GLN A CA 1
ATOM 1871 C C . GLN A 1 250 ? 14.729 6.205 3.957 1.00 88.94 250 GLN A C 1
ATOM 1873 O O . GLN A 1 250 ? 14.644 6.293 2.733 1.00 88.94 250 GLN A O 1
ATOM 1878 N N . PHE A 1 251 ? 13.769 6.684 4.750 1.00 90.81 251 PHE A N 1
ATOM 1879 C CA . PHE A 1 251 ? 12.592 7.356 4.213 1.00 90.81 251 PHE A CA 1
ATOM 1880 C C . PHE A 1 251 ? 12.934 8.719 3.599 1.00 90.81 251 PHE A C 1
ATOM 1882 O O . PHE A 1 251 ? 12.284 9.138 2.641 1.00 90.81 251 PHE A O 1
ATOM 1889 N N . GLN A 1 252 ? 13.944 9.423 4.118 1.00 92.94 252 GLN A N 1
ATOM 1890 C CA . GLN A 1 252 ? 14.445 10.638 3.478 1.00 92.94 252 GLN A CA 1
ATOM 1891 C C . GLN A 1 252 ? 15.124 10.318 2.142 1.00 92.94 252 GLN A C 1
ATOM 1893 O O . GLN A 1 252 ? 14.867 11.016 1.170 1.00 92.94 252 GLN A O 1
ATOM 1898 N N . GLU A 1 253 ? 15.925 9.253 2.066 1.00 93.06 253 GLU A N 1
ATOM 1899 C CA . GLU A 1 253 ? 16.534 8.796 0.809 1.00 93.06 253 GLU A CA 1
ATOM 1900 C C . GLU A 1 253 ? 15.469 8.423 -0.232 1.00 93.06 253 GLU A C 1
ATOM 1902 O O . GLU A 1 253 ? 15.566 8.832 -1.388 1.00 93.06 253 GLU A O 1
ATOM 1907 N N . PHE A 1 254 ? 14.413 7.718 0.186 1.00 93.25 254 PHE A N 1
ATOM 1908 C CA . PHE A 1 254 ? 13.262 7.424 -0.667 1.00 93.25 254 PHE A CA 1
ATOM 1909 C C . PHE A 1 254 ? 12.546 8.702 -1.140 1.00 93.25 254 PHE A C 1
ATOM 1911 O O . PHE A 1 254 ? 12.296 8.855 -2.336 1.00 93.25 254 PHE A O 1
ATOM 1918 N N . GLN A 1 255 ? 12.242 9.638 -0.230 1.00 93.88 255 GLN A N 1
ATOM 1919 C CA . GLN A 1 255 ? 11.626 10.923 -0.585 1.00 93.88 255 GLN A CA 1
ATOM 1920 C C . GLN A 1 255 ? 12.483 11.705 -1.582 1.00 93.88 255 GLN A C 1
ATOM 1922 O O . GLN A 1 255 ? 11.955 12.196 -2.571 1.00 93.88 255 GLN A O 1
ATOM 1927 N N . ASP A 1 256 ? 13.794 11.784 -1.356 1.00 95.44 256 ASP A N 1
ATOM 1928 C CA . ASP A 1 256 ? 14.724 12.492 -2.239 1.00 95.44 256 ASP A CA 1
ATOM 1929 C C . ASP A 1 256 ? 14.803 11.837 -3.630 1.00 95.44 256 ASP A C 1
ATOM 1931 O O . ASP A 1 256 ? 15.082 12.518 -4.620 1.00 95.44 256 ASP A O 1
ATOM 1935 N N . ALA A 1 257 ? 14.555 10.526 -3.727 1.00 94.19 257 ALA A N 1
ATOM 1936 C CA . ALA A 1 257 ? 14.513 9.808 -4.996 1.00 94.19 257 ALA A CA 1
ATOM 1937 C C . ALA A 1 257 ? 13.228 10.092 -5.798 1.00 94.19 257 ALA A C 1
ATOM 1939 O O . ALA A 1 257 ? 13.305 10.254 -7.018 1.00 94.19 257 ALA A O 1
ATOM 1940 N N . ILE A 1 258 ? 12.068 10.168 -5.130 1.00 95.31 258 ILE A N 1
ATOM 1941 C CA . ILE A 1 258 ? 10.749 10.306 -5.779 1.00 95.31 258 ILE A CA 1
ATOM 1942 C C . ILE A 1 258 ? 10.232 11.756 -5.878 1.00 95.31 258 ILE A C 1
ATOM 1944 O O . ILE A 1 258 ? 9.450 12.061 -6.772 1.00 95.31 258 ILE A O 1
ATOM 1948 N N . ASP A 1 259 ? 10.671 12.662 -5.003 1.00 95.62 259 ASP A N 1
ATOM 1949 C CA . ASP A 1 259 ? 10.395 14.110 -5.003 1.00 95.62 259 ASP A CA 1
ATOM 1950 C C . ASP A 1 259 ? 11.729 14.867 -4.912 1.00 95.62 259 ASP A C 1
ATOM 1952 O O . ASP A 1 259 ? 12.103 15.451 -3.893 1.00 95.62 259 ASP A O 1
ATOM 1956 N N . GLN A 1 260 ? 12.482 14.846 -6.011 1.00 94.88 260 GLN A N 1
ATOM 1957 C CA . GLN A 1 260 ? 13.840 15.400 -6.078 1.00 94.88 260 GLN A CA 1
ATOM 1958 C C . GLN A 1 260 ? 13.901 16.901 -5.782 1.00 94.88 260 GLN A C 1
ATOM 1960 O O . GLN A 1 260 ? 14.960 17.443 -5.447 1.00 94.88 260 GLN A O 1
ATOM 1965 N N . ASN A 1 261 ? 12.786 17.606 -5.971 1.00 94.38 261 ASN A N 1
ATOM 1966 C CA . ASN A 1 261 ? 12.707 19.035 -5.724 1.00 94.38 261 ASN A CA 1
ATOM 1967 C C . ASN A 1 261 ? 12.247 19.372 -4.283 1.00 94.38 261 ASN A C 1
ATOM 1969 O O . ASN A 1 261 ? 12.408 20.523 -3.855 1.00 94.38 261 ASN A O 1
ATOM 1973 N N . GLY A 1 262 ? 11.744 18.381 -3.536 1.00 92.50 262 GLY A N 1
ATOM 1974 C CA . GLY A 1 262 ? 11.380 18.465 -2.122 1.00 92.50 262 GLY A CA 1
ATOM 1975 C C . GLY A 1 262 ? 10.186 19.377 -1.838 1.00 92.50 262 GLY A C 1
ATOM 1976 O O . GLY A 1 262 ? 10.166 20.054 -0.803 1.00 92.50 262 GLY A O 1
ATOM 1977 N N . ASN A 1 263 ? 9.229 19.488 -2.766 1.00 94.00 263 ASN A N 1
ATOM 1978 C CA . ASN A 1 263 ? 8.054 20.352 -2.592 1.00 94.00 263 ASN A CA 1
ATOM 1979 C C . ASN A 1 263 ? 6.830 19.629 -1.999 1.00 94.00 263 ASN A C 1
ATOM 1981 O O . ASN A 1 263 ? 5.817 20.289 -1.742 1.00 94.00 263 ASN A O 1
ATOM 1985 N N . GLY A 1 264 ? 6.926 18.320 -1.760 1.00 91.25 264 GLY A N 1
ATOM 1986 C CA . GLY A 1 264 ? 5.856 17.464 -1.253 1.00 91.25 264 GLY A CA 1
ATOM 1987 C C . GLY A 1 264 ? 4.850 17.010 -2.316 1.00 91.25 264 GLY A C 1
ATOM 1988 O O . GLY A 1 264 ? 3.804 16.473 -1.959 1.00 91.25 264 GLY A O 1
ATOM 1989 N N . ALA A 1 265 ? 5.118 17.254 -3.597 1.00 96.56 265 ALA A N 1
ATOM 1990 C CA . ALA A 1 265 ? 4.300 16.834 -4.723 1.00 96.56 265 ALA A CA 1
ATOM 1991 C C . ALA A 1 265 ? 5.169 16.164 -5.791 1.00 96.56 265 ALA A C 1
ATOM 1993 O O . ALA A 1 265 ? 6.103 16.763 -6.320 1.00 96.56 265 ALA A O 1
ATOM 1994 N N . VAL A 1 266 ? 4.797 14.941 -6.153 1.00 97.44 266 VAL A N 1
ATOM 1995 C CA . VAL A 1 266 ? 5.487 14.158 -7.177 1.00 97.44 266 VAL A CA 1
ATOM 1996 C C . VAL A 1 266 ? 4.988 14.580 -8.549 1.00 97.44 266 VAL A C 1
ATOM 1998 O O . VAL A 1 266 ? 3.799 14.480 -8.863 1.00 97.44 266 VAL A O 1
ATOM 2001 N N . THR A 1 267 ? 5.900 15.057 -9.387 1.00 98.06 267 THR A N 1
ATOM 2002 C CA . THR A 1 267 ? 5.611 15.299 -10.800 1.00 98.06 267 THR A CA 1
ATOM 2003 C C . THR A 1 267 ? 5.782 14.020 -11.616 1.00 98.06 267 THR A C 1
ATOM 2005 O O . THR A 1 267 ? 6.517 13.112 -11.235 1.00 98.06 267 THR A O 1
ATOM 2008 N N . GLN A 1 268 ? 5.156 13.966 -12.793 1.00 98.00 268 GLN A N 1
ATOM 2009 C CA . GLN A 1 268 ? 5.345 12.854 -13.727 1.00 98.00 268 GLN A CA 1
ATOM 2010 C C . GLN A 1 268 ? 6.825 12.587 -14.028 1.00 98.00 268 GLN A C 1
ATOM 2012 O O . GLN A 1 268 ? 7.264 11.446 -13.961 1.00 98.00 268 GLN A O 1
ATOM 2017 N N . SER A 1 269 ? 7.603 13.638 -14.308 1.00 98.06 269 SER A N 1
ATOM 2018 C CA .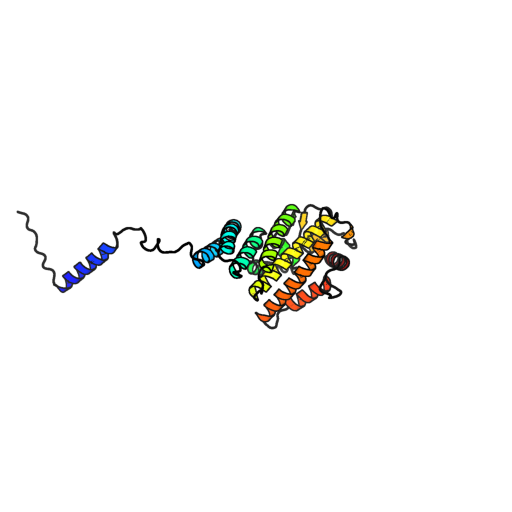 SER A 1 269 ? 9.023 13.487 -14.634 1.00 98.06 269 SER A CA 1
ATOM 2019 C C . SER A 1 269 ? 9.843 12.933 -13.467 1.00 98.06 269 SER A C 1
ATOM 2021 O O . SER A 1 269 ? 10.853 12.282 -13.716 1.00 98.06 269 SER A O 1
ATOM 2023 N N . GLU A 1 270 ? 9.468 13.222 -12.221 1.00 97.88 270 GLU A N 1
ATOM 2024 C CA . GLU A 1 270 ? 10.140 12.652 -11.049 1.00 97.88 270 GLU A CA 1
ATOM 2025 C C . GLU A 1 270 ? 9.766 11.184 -10.868 1.00 97.88 270 GLU A C 1
ATOM 2027 O O . GLU A 1 270 ? 10.640 10.364 -10.603 1.00 97.88 270 GLU A O 1
ATOM 2032 N N . LEU A 1 271 ? 8.498 10.837 -11.106 1.00 97.56 271 LEU A N 1
ATOM 2033 C CA . LEU A 1 271 ? 8.039 9.455 -11.059 1.00 97.56 271 LEU A CA 1
ATOM 2034 C C . LEU A 1 271 ? 8.696 8.581 -12.135 1.00 97.56 271 LEU A C 1
ATOM 2036 O O . LEU A 1 271 ? 9.136 7.475 -11.835 1.00 97.56 271 LEU A O 1
ATOM 2040 N N . GLU A 1 272 ? 8.803 9.081 -13.368 1.00 97.31 272 GLU A N 1
ATOM 2041 C CA . GLU A 1 272 ? 9.527 8.412 -14.458 1.00 97.31 272 GLU A CA 1
ATOM 2042 C C . GLU A 1 272 ? 10.983 8.149 -14.061 1.00 97.31 272 GLU A C 1
ATOM 2044 O O . GLU A 1 272 ? 11.444 7.015 -14.145 1.00 97.31 272 GLU A O 1
ATOM 2049 N N . GLN A 1 273 ? 11.682 9.161 -13.534 1.00 96.50 273 GLN A N 1
ATOM 2050 C CA . GLN A 1 273 ? 13.073 9.020 -13.088 1.00 96.50 273 GLN A CA 1
ATOM 2051 C C . GLN A 1 273 ? 13.227 8.047 -11.915 1.00 96.50 273 GLN A C 1
ATOM 2053 O O . GLN A 1 273 ? 14.209 7.307 -11.858 1.00 96.50 273 GLN A O 1
ATOM 2058 N N . TYR A 1 274 ? 12.270 8.033 -10.986 1.00 95.38 274 TYR A N 1
ATOM 2059 C CA . TYR A 1 274 ? 12.252 7.064 -9.898 1.00 95.38 274 TYR A CA 1
ATOM 2060 C C . TYR A 1 274 ? 12.115 5.635 -10.439 1.00 95.38 274 TYR A C 1
ATOM 2062 O O . TYR A 1 274 ? 12.942 4.790 -10.106 1.00 95.38 274 TYR A O 1
ATOM 2070 N N . ILE A 1 275 ? 11.151 5.374 -11.332 1.00 94.94 275 ILE A N 1
ATOM 2071 C CA . ILE A 1 275 ? 10.961 4.050 -11.951 1.00 94.94 275 ILE A CA 1
ATOM 2072 C C . ILE A 1 275 ? 12.206 3.641 -12.758 1.00 94.94 275 ILE A C 1
ATOM 2074 O O . ILE A 1 275 ? 12.649 2.498 -12.664 1.00 94.94 275 ILE A O 1
ATOM 2078 N N . GLU A 1 276 ? 12.815 4.567 -13.504 1.00 94.19 276 GLU A N 1
ATOM 2079 C CA . GLU A 1 276 ? 14.070 4.333 -14.234 1.00 94.19 276 GLU A CA 1
ATOM 2080 C C . GLU A 1 276 ? 15.226 3.944 -13.303 1.00 94.19 276 GLU A C 1
ATOM 2082 O O . GLU A 1 276 ? 16.077 3.141 -13.686 1.00 94.19 276 GLU A O 1
ATOM 2087 N N . SER A 1 277 ? 15.258 4.484 -12.079 1.00 92.19 277 SER A N 1
ATOM 2088 C CA . SER A 1 277 ? 16.298 4.184 -11.088 1.00 92.19 277 SER A CA 1
ATOM 2089 C C . SER A 1 277 ? 16.217 2.769 -10.502 1.00 92.19 277 SER A C 1
ATOM 2091 O O . SER A 1 277 ? 17.187 2.317 -9.896 1.00 92.19 277 SER A O 1
ATOM 2093 N N . LEU A 1 278 ? 15.101 2.059 -10.717 1.00 88.69 278 LEU A N 1
ATOM 2094 C CA . LEU A 1 278 ? 14.910 0.669 -10.286 1.00 88.69 278 LEU A CA 1
ATOM 2095 C C . LEU A 1 278 ? 15.574 -0.356 -11.237 1.00 88.69 278 LEU A C 1
ATOM 2097 O O . LEU A 1 278 ? 15.531 -1.556 -10.962 1.00 88.69 278 LEU A O 1
ATOM 2101 N N . ASN A 1 279 ? 16.157 0.090 -12.362 1.00 82.88 279 ASN A N 1
ATOM 2102 C CA . ASN A 1 279 ? 16.808 -0.747 -13.389 1.00 82.88 279 ASN A CA 1
ATOM 2103 C C . ASN A 1 279 ? 18.340 -0.819 -13.245 1.00 82.88 279 ASN A C 1
ATOM 2105 O O . ASN A 1 279 ? 18.992 0.246 -13.152 1.00 82.88 279 ASN A O 1
#